Protein AF-A0AAQ3JMA5-F1 (afdb_monomer_lite)

Foldseek 3Di:
DDDDPVNVVVVVVVVVVVVVVVVVVVVVVPDDDPPPDDDDDDDDDDDDDPDDPDQAAWEWEWADPDLFKIKTFTHHDPPIDDPDQVVVLVVLCVLCVVPADWDWDQDPPRTIMTMDTLVCQVVSVVSQVVPPRYDYDDDPPVRSVVSVLCSCQPPPAGDQSDPLFDHPVVLVVLLVLFDPVLNVPDDPVLSVVLSVCNRNNQADEDQAAPPNCPLSSNLSNCSSCLVVAAEEEEEAPVCQVVSLVVNVVRPVVDDSQLEQEDDDPVSQQVPDPDHRRYYYYYLVVLLVNLPSLLVDQHQEYEYEQCVVLDDDPDPDDDSSNVSVVSNVVRYRHYYYYHNDDDDDD

InterPro domains:
  IPR000330 SNF2, N-terminal domain [PF00176] (189-341)
  IPR014001 Helicase superfamily 1/2, ATP-binding domain [PS51192] (195-345)
  IPR014001 Helicase superfamily 1/2, ATP-binding domain [SM00487] (182-345)
  IPR027417 P-loop containing nucleoside triphosphate hydrolase [SSF52540] (169-342)
  IPR038718 SNF2-like, N-terminal domain superfamily [G3DSA:3.40.50.10810] (161-345)

Sequence (345 aa):
MEITEEQRRRAEANRLAALEKRKRVADLSNADSWKLSKCPRLRGPATVEPGVPQLSPFRAVLEVCSPDEFSVTPEPLEGCCFPGEAECLRIIENSVLSVVPFQPMLSQGGRMTSVFKLSEYDVVLRCIKKLAVVQLQEIPYTTRLVAEKFSQSVGIRWVPCMEGHYSEEQVDELLQKLPKSLRDALLPFQIEGVRFALRRGGRCLIADEMGLGKTIQAISVACCFSDEGPILIVCPAVLRHSWAEELEHWLPTLVPKDIHLVFGHQDSLDYLERHPKVVVISYKMLSRLRKTMSERNWSLMIVDESHNVRCTKKHIESEETKSILELATKVKHIILLSGTPSLSR

pLDDT: mean 82.52, std 15.69, range [35.78, 98.06]

Radius of gyration: 28.18 Å; chains: 1; bounding box: 71×45×90 Å

Organism: NCBI:txid4628

Structure (mmCIF, N/CA/C/O backbone):
data_AF-A0AAQ3JMA5-F1
#
_entry.id   AF-A0AAQ3JMA5-F1
#
loop_
_atom_site.group_PDB
_atom_site.id
_atom_site.type_symbol
_atom_site.label_atom_id
_atom_site.label_alt_id
_atom_site.label_comp_id
_atom_site.label_asym_id
_atom_site.label_entity_id
_atom_site.label_seq_id
_atom_site.pdbx_PDB_ins_code
_atom_site.Cartn_x
_atom_site.Cartn_y
_atom_site.Cartn_z
_atom_site.occupancy
_atom_site.B_iso_or_equiv
_atom_site.auth_seq_id
_atom_site.auth_comp_id
_atom_site.auth_asym_id
_atom_site.auth_atom_id
_atom_site.pdbx_PDB_model_num
ATOM 1 N N . MET A 1 1 ? 36.255 -12.247 4.453 1.00 49.19 1 MET A N 1
ATOM 2 C CA . MET A 1 1 ? 36.980 -11.289 5.312 1.00 49.19 1 MET A CA 1
ATOM 3 C C . MET A 1 1 ? 36.981 -11.851 6.715 1.00 49.19 1 MET A C 1
ATOM 5 O O . MET A 1 1 ? 35.909 -12.019 7.284 1.00 49.19 1 MET A O 1
ATOM 9 N N . GLU A 1 2 ? 38.150 -12.233 7.216 1.00 53.84 2 GLU A N 1
ATOM 10 C CA . GLU A 1 2 ? 38.301 -12.732 8.582 1.00 53.84 2 GLU A CA 1
ATOM 11 C C . GLU A 1 2 ? 38.087 -11.580 9.571 1.00 53.84 2 GLU A C 1
ATOM 13 O O . GLU A 1 2 ? 38.600 -10.478 9.379 1.00 53.84 2 GLU A O 1
ATOM 18 N N . ILE A 1 3 ? 37.263 -11.819 10.592 1.00 68.38 3 ILE A N 1
ATOM 19 C CA . ILE A 1 3 ? 36.968 -10.850 11.652 1.00 68.38 3 ILE A CA 1
ATOM 20 C C . ILE A 1 3 ? 38.278 -10.551 12.382 1.00 68.38 3 ILE A C 1
ATOM 22 O O . ILE A 1 3 ? 38.929 -11.471 12.881 1.00 68.38 3 ILE A O 1
ATOM 26 N N . THR A 1 4 ? 38.659 -9.276 12.445 1.00 81.25 4 THR A N 1
ATOM 27 C CA . THR A 1 4 ? 39.902 -8.859 13.097 1.00 81.25 4 THR A CA 1
ATOM 28 C C . THR A 1 4 ? 39.870 -9.198 14.588 1.00 81.25 4 THR A C 1
ATOM 30 O O . THR A 1 4 ? 38.823 -9.170 15.241 1.00 81.25 4 THR A O 1
ATOM 33 N N . GLU A 1 5 ? 41.028 -9.529 15.154 1.00 78.62 5 GLU A N 1
ATOM 34 C CA . GLU A 1 5 ? 41.164 -9.980 16.548 1.00 78.62 5 GLU A CA 1
ATOM 35 C C . GLU A 1 5 ? 40.598 -8.963 17.561 1.00 78.62 5 GLU A C 1
ATOM 37 O O . GLU A 1 5 ? 40.012 -9.322 18.585 1.00 78.62 5 GLU A O 1
ATOM 42 N N . GLU A 1 6 ? 40.653 -7.679 17.206 1.00 76.56 6 GLU A N 1
ATOM 43 C CA . GLU A 1 6 ? 40.060 -6.576 17.958 1.00 76.56 6 GLU A CA 1
ATOM 44 C C . GLU A 1 6 ? 38.521 -6.609 17.971 1.00 76.56 6 GLU A C 1
ATOM 46 O O . GLU A 1 6 ? 37.898 -6.404 19.017 1.00 76.56 6 GLU A O 1
ATOM 51 N N . GLN A 1 7 ? 37.883 -6.945 16.845 1.00 69.75 7 GLN A N 1
ATOM 52 C CA . GLN A 1 7 ? 36.429 -7.116 16.770 1.00 69.75 7 GLN A CA 1
ATOM 53 C C . GLN A 1 7 ? 35.966 -8.326 17.592 1.00 69.75 7 GLN A C 1
ATOM 55 O O . GLN A 1 7 ? 34.915 -8.268 18.236 1.00 69.75 7 GLN A O 1
ATOM 60 N N . ARG A 1 8 ? 36.779 -9.390 17.644 1.00 75.12 8 ARG A N 1
ATOM 61 C CA . ARG A 1 8 ? 36.522 -10.577 18.473 1.00 75.12 8 ARG A CA 1
ATOM 62 C C . ARG A 1 8 ? 36.557 -10.244 19.965 1.00 75.12 8 ARG A C 1
ATOM 64 O O . ARG A 1 8 ? 35.604 -10.560 20.675 1.00 75.12 8 ARG A O 1
ATOM 71 N N . ARG A 1 9 ? 37.587 -9.517 20.418 1.00 82.25 9 ARG A N 1
ATOM 72 C CA . ARG A 1 9 ? 37.691 -9.030 21.807 1.00 82.25 9 ARG A CA 1
ATOM 73 C C . ARG A 1 9 ? 36.522 -8.134 22.202 1.00 82.25 9 ARG A C 1
ATOM 75 O O . ARG A 1 9 ? 35.997 -8.253 23.306 1.00 82.25 9 ARG A O 1
ATOM 82 N N . ARG A 1 10 ? 36.076 -7.256 21.299 1.00 75.56 10 ARG A N 1
ATOM 83 C CA . ARG A 1 10 ? 34.953 -6.343 21.561 1.00 75.56 10 ARG A CA 1
ATOM 84 C C . ARG A 1 10 ? 33.618 -7.087 21.673 1.00 75.56 10 ARG A C 1
ATOM 86 O O . ARG A 1 10 ? 32.805 -6.761 22.535 1.00 75.56 10 ARG A O 1
ATOM 93 N N . ALA A 1 11 ? 33.411 -8.115 20.849 1.00 72.56 11 ALA A N 1
ATOM 94 C CA . ALA A 1 11 ? 32.241 -8.987 20.937 1.00 72.56 11 ALA A CA 1
ATOM 95 C C . ALA A 1 11 ? 32.235 -9.817 22.233 1.00 72.56 11 ALA A C 1
ATOM 97 O O . ALA A 1 11 ? 31.196 -9.946 22.881 1.00 72.56 11 ALA A O 1
ATOM 98 N N . GLU A 1 12 ? 33.395 -10.327 22.647 1.00 84.06 12 GLU A N 1
ATOM 99 C CA . GLU A 1 12 ? 33.542 -11.097 23.884 1.00 84.06 12 GLU A CA 1
ATOM 100 C C . GLU A 1 12 ? 33.325 -10.232 25.137 1.00 84.06 12 GLU A C 1
ATOM 102 O O . GLU A 1 12 ? 32.576 -10.626 26.035 1.00 84.06 12 GLU A O 1
ATOM 107 N N . ALA A 1 13 ? 33.863 -9.008 25.154 1.00 86.00 13 ALA A N 1
ATOM 108 C CA . ALA A 1 13 ? 33.629 -8.035 26.222 1.00 86.00 13 ALA A CA 1
ATOM 109 C C . ALA A 1 13 ? 32.139 -7.663 26.352 1.00 86.00 13 ALA A C 1
ATOM 111 O O . ALA A 1 13 ? 31.593 -7.649 27.457 1.00 86.00 13 ALA A O 1
ATOM 112 N N . ASN A 1 14 ? 31.446 -7.442 25.229 1.00 73.38 14 ASN A N 1
ATOM 113 C CA . ASN A 1 14 ? 30.005 -7.172 25.227 1.00 73.38 14 ASN A CA 1
ATOM 114 C C . ASN A 1 14 ? 29.188 -8.376 25.723 1.00 73.38 14 ASN A C 1
ATOM 116 O O . ASN A 1 14 ? 28.197 -8.201 26.437 1.00 73.38 14 ASN A O 1
ATOM 120 N N . ARG A 1 15 ? 29.611 -9.604 25.392 1.00 80.94 15 ARG A N 1
ATOM 121 C CA . ARG A 1 15 ? 28.968 -10.834 25.877 1.00 80.94 15 ARG A CA 1
ATOM 122 C C . ARG A 1 15 ? 29.115 -10.984 27.392 1.00 80.94 15 ARG A C 1
ATOM 124 O O . ARG A 1 15 ? 28.137 -11.314 28.061 1.00 80.94 15 ARG A O 1
ATOM 131 N N . LEU A 1 16 ? 30.304 -10.715 27.932 1.00 83.44 16 LEU A N 1
ATOM 132 C CA . LEU A 1 16 ? 30.575 -10.762 29.373 1.00 83.44 16 LEU A CA 1
ATOM 133 C C . LEU A 1 16 ? 29.785 -9.693 30.140 1.00 83.44 16 LEU A C 1
ATOM 135 O O . LEU A 1 16 ? 29.145 -10.019 31.138 1.00 83.44 16 LEU A O 1
ATOM 139 N N . ALA A 1 17 ? 29.719 -8.460 29.628 1.00 79.50 17 ALA A N 1
ATOM 140 C CA . ALA A 1 17 ? 28.919 -7.391 30.230 1.00 79.50 17 ALA A CA 1
ATOM 141 C C . ALA A 1 17 ? 27.410 -7.719 30.244 1.00 79.50 17 ALA A C 1
ATOM 143 O O . ALA A 1 17 ? 26.708 -7.438 31.219 1.00 79.50 17 ALA A O 1
ATOM 144 N N . ALA A 1 18 ? 26.897 -8.362 29.188 1.00 69.00 18 ALA A N 1
ATOM 145 C CA . ALA A 1 18 ? 25.507 -8.818 29.133 1.00 69.00 18 ALA A CA 1
ATOM 146 C C . ALA A 1 18 ? 25.219 -9.950 30.139 1.00 69.00 18 ALA A C 1
ATOM 148 O O . ALA A 1 18 ? 24.143 -9.980 30.743 1.00 69.00 18 ALA A O 1
ATOM 149 N N . LEU A 1 19 ? 26.180 -10.857 30.347 1.00 76.62 19 LEU A N 1
ATOM 150 C CA . LEU A 1 19 ? 26.083 -11.930 31.339 1.00 76.62 19 LEU A CA 1
ATOM 151 C C . LEU A 1 19 ? 26.139 -11.391 32.774 1.00 76.62 19 LEU A C 1
ATOM 153 O O . LEU A 1 19 ? 25.315 -11.796 33.589 1.00 76.62 19 LEU A O 1
ATOM 157 N N . GLU A 1 20 ? 27.017 -10.430 33.076 1.00 76.62 20 GLU A N 1
ATOM 158 C CA . GLU A 1 20 ? 27.036 -9.751 34.381 1.00 76.62 20 GLU A CA 1
ATOM 159 C C . GLU A 1 20 ? 25.728 -9.010 34.665 1.00 76.62 20 GLU A C 1
ATOM 161 O O . GLU A 1 20 ? 25.199 -9.089 35.774 1.00 76.62 20 GLU A O 1
ATOM 166 N N . LYS A 1 21 ? 25.161 -8.328 33.662 1.00 74.19 21 LYS A N 1
ATOM 167 C CA . LYS A 1 21 ? 23.880 -7.626 33.811 1.00 74.19 21 LYS A CA 1
ATOM 168 C C . LYS A 1 21 ? 22.735 -8.600 34.100 1.00 74.19 21 LYS A C 1
ATOM 170 O O . LYS A 1 21 ? 21.907 -8.316 34.960 1.00 74.19 21 LYS A O 1
ATOM 175 N N . ARG A 1 22 ? 22.709 -9.763 33.437 1.00 66.75 22 ARG A N 1
ATOM 176 C CA . ARG A 1 22 ? 21.738 -10.836 33.721 1.00 66.75 22 ARG A CA 1
ATOM 177 C C . ARG A 1 22 ? 21.942 -11.451 35.103 1.00 66.75 22 ARG A C 1
ATOM 179 O O . ARG A 1 22 ? 20.956 -11.699 35.786 1.00 66.75 22 ARG A O 1
ATOM 186 N N . LYS A 1 23 ? 23.193 -11.633 35.535 1.00 72.81 23 LYS A N 1
ATOM 187 C CA . LYS A 1 23 ? 23.518 -12.154 36.868 1.00 72.81 23 LYS A CA 1
ATOM 188 C C . LYS A 1 23 ? 23.072 -11.190 37.971 1.00 72.81 23 LYS A C 1
ATOM 190 O O . LYS A 1 23 ? 22.389 -11.618 38.886 1.00 72.81 23 LYS A O 1
ATOM 195 N N . ARG A 1 24 ? 23.299 -9.879 37.806 1.00 65.50 24 ARG A N 1
ATOM 196 C CA . ARG A 1 24 ? 22.779 -8.849 38.729 1.00 65.50 24 ARG A CA 1
ATOM 197 C C . ARG A 1 24 ? 21.251 -8.833 38.809 1.00 65.50 24 ARG A C 1
ATOM 199 O O . ARG A 1 24 ? 20.713 -8.631 39.887 1.00 65.50 24 ARG A O 1
ATOM 206 N N . VAL A 1 25 ? 20.553 -9.039 37.691 1.00 63.03 25 VAL A N 1
ATOM 207 C CA . VAL A 1 25 ? 19.079 -9.118 37.678 1.00 63.03 25 VAL A CA 1
ATOM 208 C C . VAL A 1 25 ? 18.580 -10.395 38.365 1.00 63.03 25 VAL A C 1
ATOM 210 O O . VAL A 1 25 ? 17.595 -10.334 39.092 1.00 63.03 25 VAL A O 1
ATOM 213 N N . ALA A 1 26 ? 19.282 -11.520 38.20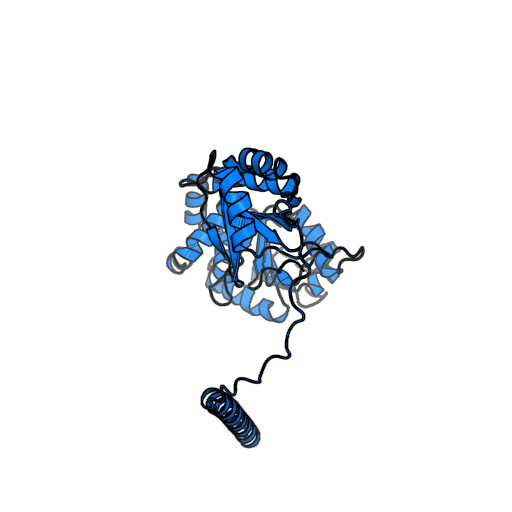3 1.00 61.06 26 ALA A N 1
ATOM 214 C CA . ALA A 1 26 ? 18.962 -12.771 38.894 1.00 61.06 26 ALA A CA 1
ATOM 215 C C . ALA A 1 26 ? 19.263 -12.707 40.407 1.00 61.06 26 ALA A C 1
ATOM 217 O O . ALA A 1 26 ? 18.478 -13.202 41.216 1.00 61.06 26 ALA A O 1
ATOM 218 N N . ASP A 1 27 ? 20.345 -12.031 40.802 1.00 55.06 27 ASP A N 1
ATOM 219 C CA . ASP A 1 27 ? 20.695 -11.808 42.210 1.00 55.06 27 ASP A CA 1
ATOM 220 C C . ASP A 1 27 ? 19.699 -10.848 42.896 1.00 55.06 27 ASP A C 1
ATOM 222 O O . ASP A 1 27 ? 19.399 -11.008 44.078 1.00 55.06 27 ASP A O 1
ATOM 226 N N . LEU A 1 28 ? 19.106 -9.904 42.149 1.00 55.06 28 LEU A N 1
ATOM 227 C CA . LEU A 1 28 ? 18.021 -9.033 42.627 1.00 55.06 28 LEU A CA 1
ATOM 228 C C . LEU A 1 28 ? 16.678 -9.767 42.788 1.00 55.06 28 LEU A C 1
ATOM 230 O O . LEU A 1 28 ? 15.859 -9.334 43.594 1.00 55.06 28 LEU A O 1
ATOM 234 N N . SER A 1 29 ? 16.448 -10.872 42.068 1.00 50.50 29 SER A N 1
ATOM 235 C CA . SER A 1 29 ? 15.226 -11.682 42.209 1.00 50.50 29 SER A CA 1
ATOM 236 C C . SER A 1 29 ? 15.254 -12.685 43.369 1.00 50.50 29 SER A C 1
ATOM 238 O O . SER A 1 29 ? 14.204 -13.210 43.720 1.00 50.50 29 SER A O 1
ATOM 240 N N . ASN A 1 30 ? 16.419 -12.926 43.985 1.00 48.94 30 ASN A N 1
ATOM 241 C CA . ASN A 1 30 ? 16.589 -13.879 45.094 1.00 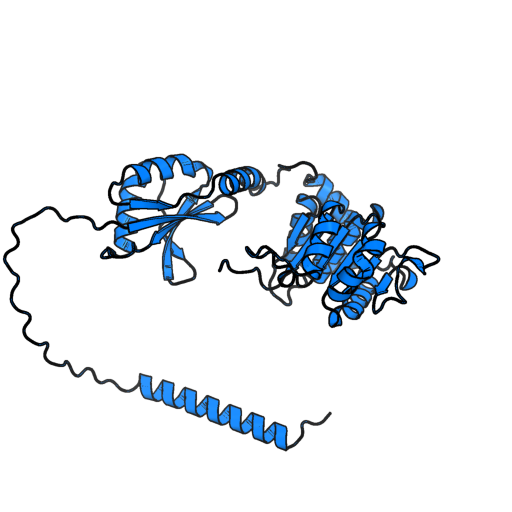48.94 30 ASN A CA 1
ATOM 242 C C . ASN A 1 30 ? 16.797 -13.217 46.471 1.00 48.94 30 ASN A C 1
ATOM 244 O O . ASN A 1 30 ? 17.047 -13.910 47.457 1.00 48.94 30 ASN A O 1
ATOM 248 N N . ALA A 1 31 ? 16.685 -11.891 46.567 1.00 41.88 31 ALA A N 1
ATOM 249 C CA . ALA A 1 31 ? 16.719 -11.180 47.841 1.00 41.88 31 ALA A CA 1
ATOM 250 C C . ALA A 1 31 ? 15.293 -10.964 48.374 1.00 41.88 31 ALA A C 1
ATOM 252 O O . ALA A 1 31 ? 14.706 -9.892 48.221 1.00 41.88 31 ALA A O 1
ATOM 253 N N . ASP A 1 32 ? 14.750 -11.984 49.037 1.00 51.31 32 ASP A N 1
ATOM 254 C CA . ASP A 1 32 ? 13.602 -11.823 49.926 1.00 51.31 32 ASP A CA 1
ATOM 255 C C . ASP A 1 32 ? 13.977 -10.880 51.081 1.00 51.31 32 ASP A C 1
ATOM 257 O O . ASP A 1 32 ? 14.798 -11.189 51.946 1.00 51.31 32 ASP A O 1
ATOM 261 N N . SER A 1 33 ? 13.351 -9.706 51.107 1.00 41.78 33 SER A N 1
ATOM 262 C CA . SER A 1 33 ? 13.362 -8.798 52.254 1.00 41.78 33 SER A CA 1
ATOM 263 C C . SER A 1 33 ? 11.980 -8.170 52.408 1.00 41.78 33 SER A C 1
ATOM 265 O O . SER A 1 33 ? 11.795 -6.957 52.279 1.00 41.78 33 SER A O 1
ATOM 267 N N . TRP A 1 34 ? 10.994 -8.992 52.759 1.00 41.75 34 TRP A N 1
ATOM 268 C CA . TRP A 1 34 ? 9.771 -8.511 53.398 1.00 41.75 34 TRP A CA 1
ATOM 269 C C . TRP A 1 34 ? 10.084 -8.074 54.836 1.00 41.75 34 TRP A C 1
ATOM 271 O O . TRP A 1 34 ? 9.760 -8.750 55.809 1.00 41.75 34 TRP A O 1
ATOM 281 N N . LYS A 1 35 ? 10.732 -6.915 54.991 1.00 39.94 35 LYS A N 1
ATOM 282 C CA . LYS A 1 35 ? 10.692 -6.158 56.246 1.00 39.94 35 LYS A CA 1
ATOM 283 C C . LYS A 1 35 ? 9.517 -5.197 56.161 1.00 39.94 35 LYS A C 1
ATOM 285 O O . LYS A 1 35 ? 9.629 -4.116 55.592 1.00 39.94 35 LYS A O 1
ATOM 290 N N . LEU A 1 36 ? 8.394 -5.614 56.740 1.00 42.22 36 LEU A N 1
ATOM 291 C CA . LEU A 1 36 ? 7.262 -4.745 57.052 1.00 42.22 36 LEU A CA 1
ATOM 292 C C . LEU A 1 36 ? 7.757 -3.576 57.915 1.00 42.22 36 LEU A C 1
ATOM 294 O O . LEU A 1 36 ? 7.987 -3.715 59.119 1.00 42.22 3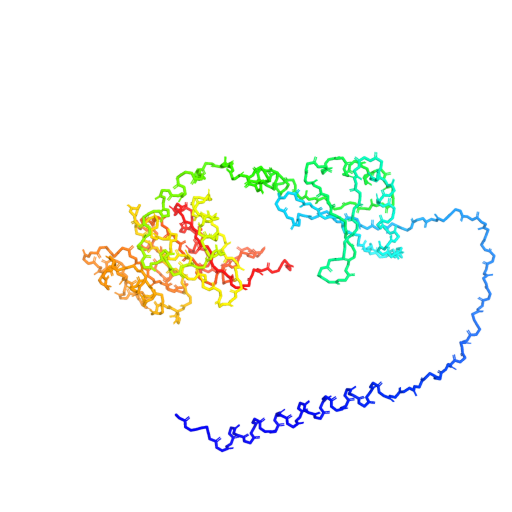6 LEU A O 1
ATOM 298 N N . SER A 1 37 ? 7.942 -2.414 57.296 1.00 37.31 37 SER A N 1
ATOM 299 C CA . SER A 1 37 ? 8.069 -1.154 58.012 1.00 37.31 37 SER A CA 1
ATOM 300 C C . SER A 1 37 ? 6.718 -0.836 58.654 1.00 37.31 37 SER A C 1
ATOM 302 O O . SER A 1 37 ? 5.669 -0.883 58.015 1.00 37.31 37 SER A O 1
ATOM 304 N N . LYS A 1 38 ? 6.731 -0.551 59.960 1.00 41.84 38 LYS A N 1
ATOM 305 C CA . LYS A 1 38 ? 5.545 -0.102 60.695 1.00 41.84 38 LYS A CA 1
ATOM 306 C C . LYS A 1 38 ? 4.998 1.158 60.017 1.00 41.84 38 LYS A C 1
ATOM 308 O O . LYS A 1 38 ? 5.667 2.189 60.019 1.00 41.84 38 LYS A O 1
ATOM 313 N N . CYS A 1 39 ? 3.791 1.068 59.459 1.00 37.16 39 CYS A N 1
ATOM 314 C CA . CYS A 1 39 ? 3.051 2.222 58.962 1.00 37.16 39 CYS A CA 1
ATOM 315 C C . CYS A 1 39 ? 2.939 3.291 60.068 1.00 37.16 39 CYS A C 1
ATOM 317 O O . CYS A 1 39 ? 2.606 2.947 61.210 1.00 37.16 39 CYS A O 1
ATOM 319 N N . PRO A 1 40 ? 3.164 4.582 59.769 1.00 38.97 40 PRO A N 1
ATOM 320 C CA . PRO A 1 40 ? 2.769 5.655 60.671 1.00 38.97 40 PRO A CA 1
ATOM 321 C C . PRO A 1 40 ? 1.260 5.561 60.911 1.00 38.97 40 PRO A C 1
ATOM 323 O O . PRO A 1 40 ? 0.502 5.306 59.975 1.00 38.97 40 PRO A O 1
ATOM 326 N N . ARG A 1 41 ? 0.813 5.760 62.158 1.00 36.28 41 ARG A N 1
ATOM 327 C CA . ARG A 1 41 ? -0.618 5.830 62.485 1.00 36.28 41 ARG A CA 1
ATOM 328 C C . ARG A 1 41 ? -1.279 6.894 61.606 1.00 36.28 41 ARG A C 1
ATOM 330 O O . ARG A 1 41 ? -1.051 8.086 61.807 1.00 36.28 41 ARG A O 1
ATOM 337 N N . LEU A 1 42 ? -2.103 6.458 60.656 1.00 44.31 42 LEU A N 1
ATOM 338 C CA . LEU A 1 42 ? -3.055 7.326 59.975 1.00 44.31 42 LEU A CA 1
ATOM 339 C C . LEU A 1 42 ? -3.993 7.907 61.041 1.00 44.31 42 LEU A C 1
ATOM 341 O O . LEU A 1 42 ? -4.490 7.177 61.902 1.00 44.31 42 LEU A O 1
ATOM 345 N N . ARG A 1 43 ? -4.191 9.231 61.017 1.00 37.53 43 ARG A N 1
ATOM 346 C CA . ARG A 1 43 ? -5.249 9.875 61.806 1.00 37.53 43 ARG A CA 1
ATOM 347 C C . ARG A 1 43 ? -6.572 9.219 61.415 1.00 37.53 43 ARG A C 1
ATOM 349 O O . ARG A 1 43 ? -6.798 8.975 60.232 1.00 37.53 43 ARG A O 1
ATOM 356 N N . GLY A 1 44 ? -7.385 8.894 62.420 1.00 39.09 44 GLY A N 1
ATOM 357 C CA . GLY A 1 44 ? -8.672 8.229 62.232 1.00 39.09 44 GLY A CA 1
ATOM 358 C C . GLY A 1 44 ? -9.558 8.969 61.226 1.00 39.09 44 GLY A C 1
ATOM 359 O O . GLY A 1 44 ? -9.362 10.170 61.011 1.00 39.09 44 GLY A O 1
ATOM 360 N N . PRO A 1 45 ? -10.515 8.268 60.598 1.00 38.47 45 PRO A N 1
ATOM 361 C CA . PRO A 1 45 ? -11.413 8.900 59.652 1.00 38.47 45 PRO A CA 1
ATOM 362 C C . PRO A 1 45 ? -12.153 10.028 60.371 1.00 38.47 45 PRO A C 1
ATOM 364 O O . PRO A 1 45 ? -12.745 9.820 61.432 1.00 38.47 45 PRO A O 1
ATOM 367 N N . ALA A 1 46 ? -12.107 11.229 59.793 1.00 37.22 46 ALA A N 1
ATOM 368 C CA . ALA A 1 46 ? -13.141 12.207 60.067 1.00 37.22 46 ALA A CA 1
ATOM 369 C C . ALA A 1 46 ? -14.468 11.528 59.719 1.00 37.22 46 ALA A C 1
ATOM 371 O O . ALA A 1 46 ? -14.599 10.931 58.650 1.00 37.22 46 ALA A O 1
ATOM 372 N N . THR A 1 47 ? -15.408 11.551 60.654 1.00 36.94 47 THR A N 1
ATOM 373 C CA . THR A 1 47 ? -16.786 11.118 60.449 1.00 36.94 47 THR A CA 1
ATOM 374 C C . THR A 1 47 ? -17.364 11.898 59.274 1.00 36.94 47 THR A C 1
ATOM 376 O O . THR A 1 47 ? -17.759 13.052 59.425 1.00 36.94 47 THR A O 1
ATOM 379 N N . VAL A 1 48 ? -17.355 11.282 58.096 1.00 38.44 48 VAL A N 1
ATOM 380 C CA . VAL A 1 48 ? -18.138 11.727 56.950 1.00 38.44 48 VAL A CA 1
ATOM 381 C C . VAL A 1 48 ? -19.460 10.985 57.063 1.00 38.44 48 VAL A C 1
ATOM 383 O O . VAL A 1 48 ? -19.489 9.755 57.119 1.00 38.44 48 VAL A O 1
ATOM 386 N N . GLU A 1 49 ? -20.537 11.751 57.195 1.00 37.00 49 GLU A N 1
ATOM 387 C CA . GLU A 1 49 ? -21.913 11.266 57.123 1.00 37.00 49 GLU A CA 1
ATOM 388 C C . GLU A 1 49 ? -22.122 10.381 55.878 1.00 37.00 49 GLU A C 1
ATOM 390 O O . GLU A 1 49 ? -21.388 10.537 54.899 1.00 37.00 49 GLU A O 1
ATOM 395 N N . PRO A 1 50 ? -23.094 9.449 55.869 1.00 39.06 50 PRO A N 1
ATOM 396 C CA . PRO A 1 50 ? -23.310 8.553 54.738 1.00 39.06 50 PRO A CA 1
ATOM 397 C C . PRO A 1 50 ? -23.876 9.333 53.541 1.00 39.06 50 PRO A C 1
ATOM 399 O O . PRO A 1 50 ? -25.080 9.391 53.310 1.00 39.06 50 PRO A O 1
ATOM 402 N N . GLY A 1 51 ? -22.978 9.959 52.785 1.00 35.78 51 GLY A N 1
ATOM 403 C CA . GLY A 1 51 ? -23.236 10.569 51.494 1.00 35.78 51 GLY A CA 1
ATOM 404 C C . GLY A 1 51 ? -23.044 9.536 50.390 1.00 35.78 51 GLY A C 1
ATOM 405 O O . GLY A 1 51 ? -22.045 8.822 50.360 1.00 35.78 51 GLY A O 1
ATOM 406 N N . VAL A 1 52 ? -24.030 9.457 49.501 1.00 40.84 52 VAL A N 1
ATOM 407 C CA . VAL A 1 52 ? -24.056 8.680 48.252 1.00 40.84 52 VAL A CA 1
ATOM 408 C C . VAL A 1 52 ? -22.663 8.619 47.597 1.00 40.84 52 VAL A C 1
ATOM 410 O O . VAL A 1 52 ? -22.040 9.675 47.467 1.00 40.84 52 VAL A O 1
ATOM 413 N N . PRO A 1 53 ? -22.156 7.444 47.159 1.00 45.00 53 PRO A N 1
ATOM 414 C CA . PRO A 1 53 ? -20.864 7.368 46.483 1.00 45.00 53 PRO A CA 1
ATOM 415 C C . PRO A 1 53 ? -20.901 8.255 45.234 1.00 45.00 53 PRO A C 1
ATOM 417 O O . PRO A 1 53 ? -21.580 7.947 44.254 1.00 45.00 53 PRO A O 1
ATOM 420 N N . GLN A 1 54 ? -20.207 9.393 45.283 1.00 54.28 54 GLN A N 1
ATOM 421 C CA . GLN A 1 54 ? -20.025 10.248 44.118 1.00 54.28 54 GLN A CA 1
ATOM 422 C C . GLN A 1 54 ? -19.103 9.511 43.151 1.00 54.28 54 GLN A C 1
ATOM 424 O O . GLN A 1 54 ? -17.890 9.456 43.344 1.00 54.28 54 GLN A O 1
ATOM 429 N N . LEU A 1 55 ? -19.703 8.905 42.130 1.00 65.62 55 LEU A N 1
ATOM 430 C CA . LEU A 1 55 ? -18.999 8.356 40.979 1.00 65.62 55 LEU A CA 1
ATOM 431 C C . LEU A 1 55 ? -18.094 9.442 40.389 1.00 65.62 55 LEU A C 1
ATOM 433 O O . LEU A 1 55 ? -18.583 10.478 39.930 1.00 65.62 55 LEU A O 1
ATOM 437 N N . SER A 1 56 ? -16.779 9.226 40.434 1.00 78.19 56 SER A N 1
ATOM 438 C CA . SER A 1 56 ? -15.835 10.172 39.856 1.00 78.19 56 SER A CA 1
ATOM 439 C C . SER A 1 56 ? -15.894 10.112 38.328 1.00 78.19 56 SER A C 1
ATOM 441 O O . SER A 1 56 ? -16.035 9.028 37.750 1.00 78.19 56 SER A O 1
ATOM 443 N N . PRO A 1 57 ? -15.827 11.272 37.656 1.00 86.38 57 PRO A N 1
ATOM 444 C CA . PRO A 1 57 ? -15.992 11.313 36.220 1.00 86.38 57 PRO A CA 1
ATOM 445 C C . PRO A 1 57 ? -14.766 10.738 35.505 1.00 86.38 57 PRO A C 1
ATOM 447 O O . PRO A 1 57 ? -13.628 10.895 35.957 1.00 86.38 57 PRO A O 1
ATOM 450 N N . PHE A 1 58 ? -14.995 10.099 34.362 1.00 89.81 58 PHE A N 1
ATOM 451 C CA . PHE A 1 58 ? -13.947 9.533 33.511 1.00 89.81 58 PHE A CA 1
ATOM 452 C C . PHE A 1 58 ? -14.253 9.768 32.029 1.00 89.81 58 PHE A C 1
ATOM 454 O O . PHE A 1 58 ? -15.376 10.117 31.659 1.00 89.81 58 PHE A O 1
ATOM 461 N N . ARG A 1 59 ? -13.250 9.601 31.164 1.00 91.19 59 ARG A N 1
ATOM 462 C CA . ARG A 1 59 ? -13.420 9.704 29.713 1.00 91.19 59 ARG A CA 1
ATOM 463 C C . ARG A 1 59 ? -13.689 8.329 29.117 1.00 91.19 59 ARG A C 1
ATOM 465 O O . ARG A 1 59 ? -12.981 7.389 29.444 1.00 91.19 59 ARG A O 1
ATOM 472 N N . ALA A 1 60 ? -14.656 8.211 28.216 1.00 90.75 60 ALA A N 1
ATOM 473 C CA . ALA A 1 60 ? -14.808 7.039 27.358 1.00 90.75 60 ALA A CA 1
ATOM 474 C C . ALA A 1 60 ? -14.373 7.405 25.936 1.00 90.75 60 ALA A C 1
ATOM 476 O O . ALA A 1 60 ? -14.973 8.283 25.311 1.00 90.75 60 ALA A O 1
ATOM 477 N N . VAL A 1 61 ? -13.322 6.755 25.443 1.00 91.06 61 VAL A N 1
ATOM 478 C CA . VAL A 1 61 ? -12.778 6.960 24.097 1.00 91.06 61 VAL A CA 1
ATOM 479 C C . VAL A 1 61 ? -13.260 5.839 23.189 1.00 91.06 61 VAL A C 1
ATOM 481 O O . VAL A 1 61 ? -13.036 4.667 23.490 1.00 91.06 61 VAL A O 1
ATOM 484 N N . LEU A 1 62 ? -13.949 6.204 22.107 1.00 91.44 62 LEU A N 1
ATOM 485 C CA . LEU A 1 62 ? -14.411 5.268 21.086 1.00 91.44 62 LEU A CA 1
ATOM 486 C C . LEU A 1 62 ? -13.441 5.293 19.903 1.00 91.44 62 LEU A C 1
ATOM 488 O O . LEU A 1 62 ? -13.202 6.354 19.324 1.00 91.44 62 LEU A O 1
ATOM 492 N N . GLU A 1 63 ? -12.916 4.131 19.520 1.00 89.31 63 GLU A N 1
ATOM 493 C CA . GLU A 1 63 ? -11.940 3.998 18.431 1.00 89.31 63 GLU A CA 1
ATOM 494 C C . GLU A 1 63 ? -12.293 2.828 17.513 1.00 89.31 63 GLU A C 1
ATOM 496 O O . GLU A 1 63 ? -12.749 1.784 17.967 1.00 89.31 63 GLU A O 1
ATOM 501 N N . VAL A 1 64 ? -12.074 2.978 16.204 1.00 87.38 64 VAL A N 1
ATOM 502 C CA . VAL A 1 64 ? -12.219 1.858 15.261 1.00 87.38 64 VAL A CA 1
ATOM 503 C C . VAL A 1 64 ? -11.062 0.887 15.492 1.00 87.38 64 VAL A C 1
ATOM 505 O O . VAL A 1 64 ? -9.904 1.278 15.350 1.00 87.38 64 VAL A O 1
ATOM 508 N N . CYS A 1 65 ? -11.365 -0.365 15.836 1.00 82.00 65 CYS A N 1
ATOM 509 C CA . CYS A 1 65 ? -10.355 -1.395 16.094 1.00 82.00 65 CYS A CA 1
ATOM 510 C C . CYS A 1 65 ? -10.292 -2.452 14.984 1.00 82.00 65 CYS A C 1
ATOM 512 O O . CYS A 1 65 ? -9.235 -3.041 14.762 1.00 82.00 65 CYS A O 1
ATOM 514 N N . SER A 1 66 ? -11.388 -2.655 14.251 1.00 77.06 66 SER A N 1
ATOM 515 C CA . SER A 1 66 ? -11.449 -3.533 13.086 1.00 77.06 66 SER A CA 1
ATOM 516 C C . SER A 1 66 ? -12.406 -2.952 12.029 1.00 77.06 66 SER A C 1
ATOM 518 O O . SER A 1 66 ? -13.073 -1.947 12.282 1.00 77.06 66 SER A O 1
ATOM 520 N N . PRO A 1 67 ? -12.482 -3.530 10.818 1.00 72.50 67 PRO A N 1
ATOM 521 C CA . PRO A 1 67 ? -13.366 -3.018 9.772 1.00 72.50 67 PRO A CA 1
ATOM 522 C C . PRO A 1 67 ? -14.861 -3.054 10.110 1.00 72.50 67 PRO A C 1
ATOM 524 O O . PRO A 1 67 ? -15.626 -2.304 9.510 1.00 72.50 67 PRO A O 1
ATOM 527 N N . ASP A 1 68 ? -15.283 -3.914 11.036 1.00 80.19 68 ASP A N 1
ATOM 528 C CA . ASP A 1 68 ? -16.672 -4.059 11.472 1.00 80.19 68 ASP A CA 1
ATOM 529 C C . ASP A 1 68 ? -16.860 -3.848 12.983 1.00 80.19 68 ASP A C 1
ATOM 531 O O . ASP A 1 68 ? -17.980 -3.980 13.479 1.00 80.19 68 ASP A O 1
ATOM 535 N N . GLU A 1 69 ? -15.806 -3.465 13.712 1.00 86.81 69 GLU A N 1
ATOM 536 C CA . GLU A 1 69 ? -15.827 -3.291 15.165 1.00 86.81 69 GLU A CA 1
ATOM 537 C C . GLU A 1 69 ? -15.181 -1.980 15.628 1.00 86.81 69 GLU A C 1
ATOM 539 O O . GLU A 1 69 ? -14.250 -1.435 15.025 1.00 86.81 69 GLU A O 1
ATOM 544 N N . PHE A 1 70 ? -15.663 -1.493 16.768 1.00 89.88 70 PHE A N 1
ATOM 545 C CA . PHE A 1 70 ? -15.060 -0.390 17.501 1.00 89.88 70 PHE A CA 1
ATOM 546 C C . PHE A 1 70 ? -14.867 -0.768 18.969 1.00 89.88 70 PHE A C 1
ATOM 548 O O . PHE A 1 70 ? -15.619 -1.570 19.528 1.00 89.88 70 PHE A O 1
ATOM 555 N N . SER A 1 71 ? -13.853 -0.184 19.598 1.00 89.81 71 SER A N 1
ATOM 556 C CA . SER A 1 71 ? -13.568 -0.350 21.014 1.00 89.81 71 SER A CA 1
ATOM 557 C C . SER A 1 71 ? -14.032 0.861 21.820 1.00 89.81 71 SER A C 1
ATOM 559 O O . SER A 1 71 ? -14.067 1.990 21.331 1.00 89.81 71 SER A O 1
ATOM 561 N N . VAL A 1 72 ? -14.374 0.617 23.082 1.00 90.06 72 VAL A N 1
ATOM 562 C CA . VAL A 1 72 ? -14.594 1.628 24.116 1.00 90.06 72 VAL A CA 1
ATOM 563 C C . VAL A 1 72 ? -13.508 1.456 25.168 1.00 90.06 72 VAL A C 1
ATOM 565 O O . VAL A 1 72 ? -13.404 0.397 25.793 1.00 90.06 72 VAL A O 1
ATOM 568 N N . THR A 1 73 ? -12.714 2.504 25.371 1.00 89.50 73 THR A N 1
ATOM 569 C CA . THR A 1 73 ? -11.607 2.519 26.333 1.00 89.50 73 THR A CA 1
ATOM 570 C C . THR A 1 73 ? -11.848 3.599 27.389 1.00 89.50 73 THR A C 1
ATOM 572 O O . THR A 1 73 ? -12.006 4.768 27.026 1.00 89.50 73 THR A O 1
ATOM 575 N N . PRO A 1 74 ? -11.891 3.255 28.688 1.00 89.50 74 PRO A N 1
ATOM 576 C CA . PRO A 1 74 ? -11.953 4.249 29.748 1.00 89.50 74 PRO A CA 1
ATOM 577 C C . PRO A 1 74 ? -10.578 4.897 29.961 1.00 89.50 74 PRO A C 1
ATOM 579 O O . PRO A 1 74 ? -9.567 4.213 30.092 1.00 89.50 74 PRO A O 1
ATOM 582 N N . GLU A 1 75 ? -10.546 6.222 30.045 1.00 88.56 75 GLU A N 1
ATOM 583 C CA . GLU A 1 75 ? -9.347 7.013 30.307 1.00 88.56 75 GLU A CA 1
ATOM 584 C C . GLU A 1 75 ? -9.558 7.984 31.482 1.00 88.56 75 GLU A C 1
ATOM 586 O O . GLU A 1 75 ? -10.675 8.468 31.713 1.00 88.56 75 GLU A O 1
ATOM 591 N N . PRO A 1 76 ? -8.496 8.294 32.246 1.00 86.44 76 PRO A N 1
ATOM 592 C CA . PRO A 1 76 ? -8.568 9.268 33.326 1.00 86.44 76 PRO A CA 1
ATOM 593 C C . PRO A 1 76 ? -8.810 10.687 32.795 1.00 86.44 76 PRO A C 1
ATOM 595 O O . PRO A 1 76 ? -8.280 11.081 31.757 1.00 86.44 76 PRO A O 1
ATOM 598 N N . LEU A 1 77 ? -9.579 11.479 33.545 1.00 86.12 77 LEU A N 1
ATOM 599 C CA . LEU A 1 77 ? -9.716 12.917 33.314 1.00 86.12 77 LEU A CA 1
ATOM 600 C C . LEU A 1 77 ? -8.682 13.692 34.130 1.00 86.12 77 LEU A C 1
ATOM 602 O O . LEU A 1 77 ? -8.428 13.371 35.293 1.00 86.12 77 LEU A O 1
ATOM 606 N N . GLU A 1 78 ? -8.108 14.735 33.531 1.00 79.69 78 GLU A N 1
ATOM 607 C CA . GLU A 1 78 ? -7.170 15.617 34.224 1.00 79.69 78 GLU A CA 1
ATOM 608 C C . GLU A 1 78 ? -7.827 16.231 35.471 1.00 79.69 78 GLU A C 1
ATOM 610 O O . GLU A 1 78 ? -8.930 16.773 35.417 1.00 79.69 78 GLU A O 1
ATOM 615 N N . GLY A 1 79 ? -7.152 16.115 36.618 1.00 74.56 79 GLY A N 1
ATOM 616 C CA . GLY A 1 79 ? -7.624 16.663 37.893 1.00 74.56 79 GLY A CA 1
ATOM 617 C C . GLY A 1 79 ? -8.693 15.842 38.625 1.00 74.56 79 GLY A C 1
ATOM 618 O O . GLY A 1 79 ? -9.113 16.257 39.702 1.00 74.56 79 GLY A O 1
ATOM 619 N N . CYS A 1 80 ? -9.112 14.682 38.103 1.00 78.69 80 CYS A N 1
ATOM 620 C CA . CYS A 1 80 ? -10.092 13.801 38.750 1.00 78.69 80 CYS A CA 1
ATOM 621 C C . CYS A 1 80 ? -9.451 12.494 39.247 1.00 78.69 80 CYS A C 1
ATOM 623 O O . CYS A 1 80 ? -8.510 11.975 38.648 1.00 78.69 80 CYS A O 1
ATOM 625 N N . CYS A 1 81 ? -9.978 11.929 40.339 1.00 79.69 81 CYS A N 1
ATOM 626 C CA . CYS A 1 81 ? -9.568 10.602 40.802 1.00 79.69 81 CYS A CA 1
ATOM 627 C C . CYS A 1 81 ? -10.167 9.533 39.881 1.00 79.69 81 CYS A C 1
ATOM 629 O O . CYS A 1 81 ? -11.389 9.427 39.769 1.00 79.69 81 CYS A O 1
ATOM 631 N N . PHE A 1 82 ? -9.322 8.751 39.212 1.00 83.50 82 PHE A N 1
ATOM 632 C CA . PHE A 1 82 ? -9.781 7.722 38.285 1.00 83.50 82 PHE A CA 1
ATOM 633 C C . PHE A 1 82 ? -10.342 6.506 39.052 1.00 83.50 82 PHE A C 1
ATOM 635 O O . PHE A 1 82 ? -9.608 5.939 39.863 1.00 83.50 82 PHE A O 1
ATOM 642 N N . PRO A 1 83 ? -11.593 6.066 38.792 1.00 79.19 83 PRO A N 1
ATOM 643 C CA . PRO A 1 83 ? -12.210 4.921 39.481 1.00 79.19 83 PRO A CA 1
ATOM 644 C C . PRO A 1 83 ? -11.477 3.582 39.293 1.00 79.19 83 PRO A C 1
ATOM 646 O O . PRO A 1 83 ? -11.724 2.630 40.030 1.00 79.19 83 PRO A O 1
ATOM 649 N N . GLY A 1 84 ? -10.598 3.495 38.290 1.00 82.50 84 GLY A N 1
ATOM 650 C CA . GLY A 1 84 ? -9.992 2.252 37.823 1.00 82.50 84 GLY A CA 1
ATOM 651 C C . GLY A 1 84 ? -10.743 1.677 36.622 1.00 82.50 84 GLY A C 1
ATOM 652 O O . GLY A 1 84 ? -11.959 1.819 36.497 1.00 82.50 84 GLY A O 1
ATOM 653 N N . GLU A 1 85 ? -10.010 1.021 35.721 1.00 83.19 85 GLU A N 1
ATOM 654 C CA . GLU A 1 85 ? -10.539 0.578 34.422 1.00 83.19 85 GLU A CA 1
ATOM 655 C C . GLU A 1 85 ? -11.703 -0.409 34.570 1.00 83.19 85 GLU A C 1
ATOM 657 O O . GLU A 1 85 ? -12.728 -0.253 33.914 1.00 83.19 85 GLU A O 1
ATOM 662 N N . ALA A 1 86 ? -11.583 -1.379 35.482 1.00 82.56 86 ALA A N 1
ATOM 663 C CA . ALA A 1 86 ? -12.611 -2.393 35.704 1.00 82.56 86 ALA A CA 1
ATOM 664 C C . ALA A 1 86 ? -13.942 -1.792 36.182 1.00 82.56 86 ALA A C 1
ATOM 666 O O . ALA A 1 86 ? -15.000 -2.219 35.733 1.00 82.56 86 ALA A O 1
ATOM 667 N N . GLU A 1 87 ? -13.903 -0.793 37.067 1.00 84.25 87 GLU A N 1
ATOM 668 C CA . GLU A 1 87 ? -15.120 -0.142 37.561 1.00 84.25 87 GLU A CA 1
ATOM 669 C C . GLU A 1 87 ? -15.749 0.750 36.484 1.00 84.25 87 GLU A C 1
ATOM 671 O O . GLU A 1 87 ? -16.959 0.702 36.271 1.00 84.25 87 GLU A O 1
ATOM 676 N N . CYS A 1 88 ? -14.929 1.489 35.727 1.00 84.94 88 CYS A N 1
ATOM 677 C CA . CYS A 1 88 ? -15.399 2.275 34.583 1.00 84.94 88 CYS A CA 1
ATOM 678 C C . CYS A 1 88 ? -16.090 1.389 33.536 1.00 84.94 88 CYS A C 1
ATOM 680 O O . CYS A 1 88 ? -17.164 1.734 33.040 1.00 84.94 88 CYS A O 1
ATOM 682 N N . LEU A 1 89 ? -15.504 0.226 33.232 1.00 84.69 89 LEU A N 1
ATOM 683 C CA . LEU A 1 89 ? -16.101 -0.737 32.314 1.00 84.69 89 LEU A CA 1
ATOM 684 C C . LEU A 1 89 ? -17.396 -1.328 32.857 1.00 84.69 89 LEU A C 1
ATOM 686 O O . LEU A 1 89 ? -18.341 -1.405 32.088 1.00 84.69 89 LEU A O 1
ATOM 690 N N . ARG A 1 90 ? -17.498 -1.653 34.154 1.00 83.81 90 ARG A N 1
ATOM 691 C CA . ARG A 1 90 ? -18.770 -2.101 34.755 1.00 83.81 90 ARG A CA 1
ATOM 692 C C . ARG A 1 90 ? -19.873 -1.051 34.633 1.00 83.81 90 ARG A C 1
ATOM 694 O O . ARG A 1 90 ? -21.026 -1.393 34.389 1.00 83.81 90 ARG A O 1
ATOM 701 N N . ILE A 1 91 ? -19.542 0.232 34.800 1.00 85.00 91 ILE A N 1
ATOM 702 C CA . ILE A 1 91 ? -20.511 1.328 34.645 1.00 85.00 91 ILE A CA 1
ATOM 703 C C . ILE A 1 91 ? -21.018 1.397 33.197 1.00 85.00 91 ILE A C 1
ATOM 705 O O . ILE A 1 91 ? -22.224 1.519 32.972 1.00 85.00 91 ILE A O 1
ATOM 709 N N . ILE A 1 92 ? -20.114 1.293 32.217 1.00 85.62 92 ILE A N 1
ATOM 710 C CA . ILE A 1 92 ? -20.470 1.256 30.790 1.00 85.62 92 ILE A CA 1
ATOM 711 C C . ILE A 1 92 ? -21.284 -0.006 30.475 1.00 85.62 92 ILE A C 1
ATOM 713 O O . ILE A 1 92 ? -22.337 0.079 29.849 1.00 85.62 92 ILE A O 1
ATOM 717 N N . GLU A 1 93 ? -20.830 -1.159 30.952 1.00 84.81 93 GLU A N 1
ATOM 718 C CA . GLU A 1 93 ? -21.457 -2.467 30.791 1.00 84.81 93 GLU A CA 1
ATOM 719 C C . GLU A 1 93 ? -22.904 -2.448 31.284 1.00 84.81 93 GLU A C 1
ATOM 721 O O . GLU A 1 93 ? -23.812 -2.739 30.513 1.00 84.81 93 GLU A O 1
ATOM 726 N N . ASN A 1 94 ? -23.159 -1.985 32.509 1.00 84.81 94 ASN A N 1
ATOM 727 C CA . ASN A 1 94 ? -24.514 -1.876 33.061 1.00 84.81 94 ASN A CA 1
ATOM 728 C C . ASN A 1 94 ? -25.442 -0.979 32.224 1.00 84.81 94 ASN A C 1
ATOM 730 O O . ASN A 1 94 ? -26.656 -1.182 32.205 1.00 84.81 94 ASN A O 1
ATOM 734 N N . SER A 1 95 ? -24.887 0.012 31.523 1.00 83.69 95 SER A N 1
ATOM 735 C CA . SER A 1 95 ? -25.649 0.889 30.630 1.00 83.69 95 SER A CA 1
ATOM 736 C C . SER A 1 95 ? -25.980 0.221 29.290 1.00 83.69 95 SER A C 1
ATOM 738 O O . SER A 1 95 ? -27.050 0.452 28.722 1.00 83.69 95 SER A O 1
ATOM 740 N N . VAL A 1 96 ? -25.074 -0.616 28.779 1.00 85.06 96 VAL A N 1
ATOM 741 C CA . VAL A 1 96 ? -25.136 -1.173 27.419 1.00 85.06 96 VAL A CA 1
ATOM 742 C C . VAL A 1 96 ? -25.705 -2.598 27.381 1.00 85.06 96 VAL A C 1
ATOM 744 O O . VAL A 1 96 ? -26.391 -2.933 26.418 1.00 85.06 96 VAL A O 1
ATOM 747 N N . LEU A 1 97 ? -25.526 -3.399 28.439 1.00 80.00 97 LEU A N 1
ATOM 748 C CA . LEU A 1 97 ? -25.954 -4.807 28.560 1.00 80.00 97 LEU A CA 1
ATOM 749 C C . LEU A 1 97 ? -27.428 -5.042 28.230 1.00 80.00 97 LEU A C 1
ATOM 751 O O . LEU A 1 97 ? -27.799 -6.102 27.736 1.00 80.00 97 LEU A O 1
ATOM 755 N N . SER A 1 98 ? -28.279 -4.057 28.522 1.00 71.69 98 SER A N 1
ATOM 756 C CA . SER A 1 98 ? -29.714 -4.138 28.232 1.00 71.69 98 SER A CA 1
ATOM 757 C C . SER A 1 98 ? -30.036 -4.133 26.734 1.00 71.69 98 SER A C 1
ATOM 759 O O . SER A 1 98 ? -31.167 -4.437 26.359 1.00 71.69 98 SER A O 1
ATOM 761 N N . VAL A 1 99 ? -29.066 -3.781 25.884 1.00 76.69 99 VAL A N 1
ATOM 762 C CA . VAL A 1 99 ? -29.271 -3.578 24.448 1.00 76.69 99 VAL A CA 1
ATOM 763 C C . VAL A 1 99 ? -28.280 -4.354 23.586 1.00 76.69 99 VAL A C 1
ATOM 765 O O . VAL A 1 99 ? -28.659 -4.813 22.512 1.00 76.69 99 VAL A O 1
ATOM 768 N N . VAL A 1 100 ? -27.033 -4.508 24.032 1.00 78.56 100 VAL A N 1
ATOM 769 C CA . VAL A 1 100 ? -25.966 -5.151 23.257 1.00 78.56 100 VAL A CA 1
ATOM 770 C C . VAL A 1 100 ? -25.152 -6.080 24.164 1.00 78.56 100 VAL A C 1
ATOM 772 O O . VAL A 1 100 ? -24.847 -5.694 25.297 1.00 78.56 100 VAL A O 1
ATOM 775 N N . PRO A 1 101 ? -24.776 -7.288 23.699 1.00 72.19 101 PRO A N 1
ATOM 776 C CA . PRO A 1 101 ? -23.861 -8.157 24.428 1.00 72.19 101 PRO A CA 1
ATOM 777 C C . PRO A 1 101 ? -22.533 -7.446 24.703 1.00 72.19 101 PRO A C 1
ATOM 779 O O . PRO A 1 101 ? -21.890 -6.931 23.792 1.00 72.19 101 PRO A O 1
ATOM 782 N N . PHE A 1 102 ? -22.114 -7.425 25.964 1.00 73.75 102 PHE A N 1
ATOM 783 C CA . PHE A 1 102 ? -20.875 -6.782 26.383 1.00 73.75 102 PHE A CA 1
ATOM 784 C C . PHE A 1 102 ? -19.760 -7.823 26.526 1.00 73.75 102 PHE A C 1
ATOM 786 O O . PHE A 1 102 ? -19.936 -8.834 27.206 1.00 73.75 102 PHE A O 1
ATOM 793 N N . GLN A 1 103 ? -18.609 -7.583 25.893 1.00 71.31 103 GLN A N 1
ATOM 794 C CA . GLN A 1 103 ? -17.427 -8.439 26.018 1.00 71.31 103 GLN A CA 1
ATOM 795 C C . GLN A 1 103 ? -16.192 -7.591 26.358 1.00 71.31 103 GLN A C 1
ATOM 797 O O . GLN A 1 103 ? -15.655 -6.899 25.485 1.00 71.31 103 GLN A O 1
ATOM 802 N N . PRO A 1 104 ? -15.725 -7.608 27.620 1.00 67.69 104 PRO A N 1
ATOM 803 C CA . PRO A 1 104 ? -14.480 -6.955 27.990 1.00 67.69 104 PRO A CA 1
ATOM 804 C C . PRO A 1 104 ? -13.288 -7.784 27.497 1.00 67.69 104 PRO A C 1
ATOM 806 O O . PRO A 1 104 ? -13.225 -8.997 27.690 1.00 67.69 104 PRO A O 1
ATOM 809 N N . MET A 1 105 ? -12.316 -7.112 26.889 1.00 72.50 105 MET A N 1
ATOM 810 C CA . MET A 1 105 ? -11.066 -7.681 26.398 1.00 72.50 105 MET A CA 1
ATOM 811 C C . MET A 1 105 ? -9.865 -6.880 26.903 1.00 72.50 105 MET A C 1
ATOM 813 O O . MET A 1 105 ? -9.927 -5.663 27.087 1.00 72.50 105 MET A O 1
ATOM 817 N N . LEU A 1 106 ? -8.741 -7.566 27.106 1.00 65.81 106 LEU A N 1
ATOM 818 C CA . LEU A 1 106 ? -7.474 -6.924 27.438 1.00 65.81 106 LEU A CA 1
ATOM 819 C C . LEU A 1 106 ? -6.755 -6.523 26.142 1.00 65.81 106 LEU A C 1
ATOM 821 O O . LEU A 1 106 ? -6.443 -7.377 25.315 1.00 65.81 106 LEU A O 1
ATOM 825 N N . SER A 1 107 ? -6.492 -5.230 25.968 1.00 67.25 107 SER A N 1
ATOM 826 C CA . SER A 1 107 ? -5.779 -4.702 24.802 1.00 67.25 107 SER A CA 1
ATOM 827 C C . SER A 1 107 ? -4.261 -4.931 24.898 1.00 67.25 107 SER A C 1
ATOM 829 O O . SER A 1 107 ? -3.706 -5.112 25.991 1.00 67.25 107 SER A O 1
ATOM 831 N N . GLN A 1 108 ? -3.568 -4.888 23.751 1.00 51.62 108 GLN A N 1
ATOM 832 C CA . GLN A 1 108 ? -2.103 -4.919 23.661 1.00 51.62 108 GLN A CA 1
ATOM 833 C C . GLN A 1 108 ? -1.506 -3.662 24.317 1.00 51.62 108 GLN A C 1
ATOM 835 O O . GLN A 1 108 ? -1.308 -2.629 23.686 1.00 51.62 108 GLN A O 1
ATOM 840 N N . GLY A 1 109 ? -1.259 -3.746 25.623 1.00 59.34 109 GLY A N 1
ATOM 841 C CA . GLY A 1 109 ? -0.836 -2.618 26.458 1.00 59.34 109 GLY A CA 1
ATOM 842 C C . GLY A 1 109 ? -1.346 -2.677 27.899 1.00 59.34 109 GLY A C 1
ATOM 843 O O . GLY A 1 109 ? -1.008 -1.802 28.689 1.00 59.34 109 GLY A O 1
ATOM 844 N N . GLY A 1 110 ? -2.145 -3.692 28.252 1.00 65.94 110 GLY A N 1
ATOM 845 C CA . GLY A 1 110 ? -2.642 -3.901 29.616 1.00 65.94 110 GLY A CA 1
ATOM 846 C C . GLY A 1 110 ? -3.883 -3.080 29.974 1.00 65.94 110 GLY A C 1
ATOM 847 O O . GLY A 1 110 ? -4.364 -3.207 31.093 1.00 65.94 110 GLY A O 1
ATOM 848 N N . ARG A 1 111 ? -4.411 -2.286 29.033 1.00 73.12 111 ARG A N 1
ATOM 849 C CA . ARG A 1 111 ? -5.674 -1.554 29.185 1.00 73.12 111 ARG A CA 1
ATOM 850 C C . ARG A 1 111 ? -6.859 -2.478 28.931 1.00 73.12 111 ARG A C 1
ATOM 852 O O . ARG A 1 111 ? -6.871 -3.200 27.930 1.00 73.12 111 ARG A O 1
ATOM 859 N N . MET A 1 112 ? -7.867 -2.434 29.790 1.00 76.69 112 MET A N 1
ATOM 860 C CA . MET A 1 112 ? -9.139 -3.101 29.537 1.00 76.69 112 MET A CA 1
ATOM 861 C C . MET A 1 112 ? -9.992 -2.273 28.571 1.00 76.69 112 MET A C 1
ATOM 863 O O . MET A 1 112 ? -10.189 -1.074 28.752 1.00 76.69 112 MET A O 1
ATOM 867 N N . THR A 1 113 ? -10.518 -2.933 27.546 1.00 82.50 113 THR A N 1
ATOM 868 C CA . THR A 1 113 ? -11.343 -2.330 26.492 1.00 82.50 113 THR A CA 1
ATOM 869 C C . THR A 1 113 ? -12.566 -3.195 26.240 1.00 82.50 113 THR A C 1
ATOM 871 O O . THR A 1 113 ? -12.554 -4.384 26.547 1.00 82.50 113 THR A O 1
ATOM 874 N N . SER A 1 114 ? -13.620 -2.630 25.669 1.00 84.44 114 SER A N 1
ATOM 875 C CA . SER A 1 114 ? -14.808 -3.398 25.280 1.00 84.44 114 SER A CA 1
ATOM 876 C C . SER A 1 114 ? -15.077 -3.206 23.809 1.00 84.44 114 SER A C 1
ATOM 878 O O . SER A 1 114 ? -15.002 -2.079 23.330 1.00 84.44 114 SER A O 1
ATOM 880 N N . VAL A 1 115 ? -15.351 -4.295 23.098 1.00 86.75 115 VAL A N 1
ATOM 881 C CA . VAL A 1 115 ? -15.498 -4.283 21.641 1.00 86.75 115 VAL A CA 1
ATOM 882 C C . VAL A 1 115 ? -16.956 -4.512 21.267 1.00 86.75 115 VAL A C 1
ATOM 884 O O . VAL A 1 115 ? -17.618 -5.373 21.841 1.00 86.75 115 VAL A O 1
ATOM 887 N N . PHE A 1 116 ? -17.440 -3.725 20.311 1.00 86.69 116 PHE A N 1
ATOM 888 C CA . PHE A 1 116 ? -18.811 -3.749 19.806 1.00 86.69 116 PHE A CA 1
ATOM 889 C C . PHE A 1 116 ? -18.805 -3.711 18.281 1.00 86.69 116 PHE A C 1
ATOM 891 O O . PHE A 1 116 ? -17.838 -3.240 17.673 1.00 86.69 116 PHE A O 1
ATOM 898 N N . LYS A 1 117 ? -19.898 -4.146 17.645 1.00 86.12 117 LYS A N 1
ATOM 899 C CA . LYS A 1 117 ? -20.026 -4.033 16.188 1.00 86.12 117 LYS A CA 1
ATOM 900 C C . LYS A 1 117 ? -20.310 -2.590 15.788 1.00 86.12 117 LYS A C 1
ATOM 902 O O . LYS A 1 117 ? -21.084 -1.889 16.432 1.00 86.12 117 LYS A O 1
ATOM 907 N N . LEU A 1 118 ? -19.747 -2.146 14.666 1.00 85.44 118 LEU A N 1
ATOM 908 C CA . LEU A 1 118 ? -19.998 -0.814 14.099 1.00 85.44 118 LEU A CA 1
ATOM 909 C C . LEU A 1 118 ? -21.491 -0.562 13.824 1.00 85.44 118 LEU A C 1
ATOM 911 O O . LEU A 1 118 ? -21.952 0.564 13.975 1.00 85.44 118 LEU A O 1
ATOM 915 N N . SER A 1 119 ? -22.270 -1.605 13.513 1.00 83.44 119 SER A N 1
ATOM 916 C CA . SER A 1 119 ? -23.735 -1.530 13.370 1.00 83.44 119 SER A CA 1
ATOM 917 C C . SER A 1 119 ? -24.464 -1.129 14.659 1.00 83.44 119 SER A C 1
ATOM 919 O O . SER A 1 119 ? -25.596 -0.652 14.606 1.00 83.44 119 SER A O 1
ATOM 921 N N . GLU A 1 120 ? -23.830 -1.309 15.815 1.00 87.38 120 GLU A N 1
ATOM 922 C CA . GLU A 1 120 ? -24.382 -1.026 17.141 1.00 87.38 120 GLU A CA 1
ATOM 923 C C . GLU A 1 120 ? -23.941 0.352 17.665 1.00 87.38 120 GLU A C 1
ATOM 925 O O . GLU A 1 120 ? -24.372 0.770 18.743 1.00 87.38 120 GLU A O 1
ATOM 930 N N . TYR A 1 121 ? -23.117 1.088 16.906 1.00 89.12 121 TYR A N 1
ATOM 931 C CA . TYR A 1 121 ? -22.491 2.340 17.341 1.00 89.12 121 TYR A CA 1
ATOM 932 C C . TYR A 1 121 ? -23.501 3.353 17.894 1.00 89.12 121 TYR A C 1
ATOM 934 O O . TYR A 1 121 ? -23.354 3.816 19.023 1.00 89.12 121 TYR A O 1
ATOM 942 N N . ASP A 1 122 ? -24.576 3.650 17.157 1.00 89.69 122 ASP A N 1
ATOM 943 C CA . ASP A 1 122 ? -25.591 4.631 17.575 1.00 89.69 122 ASP A CA 1
ATOM 944 C C . ASP A 1 122 ? -26.366 4.202 18.831 1.00 89.69 122 ASP A C 1
ATOM 946 O O . ASP A 1 122 ? -26.900 5.029 19.579 1.00 89.69 122 ASP A O 1
ATOM 950 N N . VAL A 1 123 ? -26.474 2.897 19.069 1.00 90.12 123 VAL A N 1
ATOM 951 C CA . VAL A 1 123 ? -27.125 2.344 20.258 1.00 90.12 123 VAL A CA 1
ATOM 952 C C . VAL A 1 123 ? -26.216 2.525 21.469 1.00 90.12 123 VAL A C 1
ATOM 954 O O . VAL A 1 123 ? -26.634 3.125 22.461 1.00 90.12 123 VAL A O 1
ATOM 957 N N . VAL A 1 124 ? -24.960 2.088 21.355 1.00 88.75 124 VAL A N 1
ATOM 958 C CA . VAL A 1 124 ? -23.945 2.208 22.410 1.00 88.75 124 VAL A CA 1
ATOM 959 C C . VAL A 1 124 ? -23.702 3.677 22.761 1.00 88.75 124 VAL A C 1
ATOM 961 O O . VAL A 1 124 ? -23.726 4.047 23.936 1.00 88.75 124 VAL A O 1
ATOM 964 N N . LEU A 1 125 ? -23.580 4.544 21.752 1.00 90.50 125 LEU A N 1
ATOM 965 C CA . LEU A 1 125 ? -23.411 5.986 21.915 1.00 90.50 125 LEU A CA 1
ATOM 966 C C . LEU A 1 125 ? -24.544 6.602 22.745 1.00 90.50 125 LEU A C 1
ATOM 968 O O . LEU A 1 125 ? -24.296 7.383 23.664 1.00 90.50 125 LEU A O 1
ATOM 972 N N . ARG A 1 126 ? -25.800 6.240 22.449 1.00 89.88 126 ARG A N 1
ATOM 973 C CA . ARG A 1 126 ? -26.971 6.729 23.192 1.00 89.88 126 ARG A CA 1
ATOM 974 C C . ARG A 1 126 ? -27.002 6.234 24.634 1.00 89.88 126 ARG A C 1
ATOM 976 O O . ARG A 1 126 ? -27.464 6.981 25.493 1.00 89.88 126 ARG A O 1
ATOM 983 N N . CYS A 1 127 ? -26.548 5.014 24.910 1.00 89.25 127 CYS A N 1
ATOM 984 C CA . CYS A 1 127 ? -26.461 4.498 26.276 1.00 89.25 127 CYS A CA 1
ATOM 985 C C . CYS A 1 127 ? -25.393 5.245 27.080 1.00 89.25 127 CYS A C 1
ATOM 987 O O . CYS A 1 127 ? -25.696 5.789 28.141 1.00 89.25 127 CYS A O 1
ATOM 989 N N . ILE A 1 128 ? -24.185 5.386 26.527 1.00 88.75 128 ILE A N 1
ATOM 990 C CA . ILE A 1 128 ? -23.075 6.052 27.219 1.00 88.75 128 ILE A CA 1
ATOM 991 C C . ILE A 1 128 ? -23.369 7.543 27.441 1.00 88.75 128 ILE A C 1
ATOM 993 O O . ILE A 1 128 ? -23.110 8.054 28.527 1.00 88.75 128 ILE A O 1
ATOM 997 N N . LYS A 1 129 ? -24.004 8.237 26.483 1.00 89.19 129 LYS A N 1
ATOM 998 C CA . LYS A 1 129 ? -24.408 9.651 26.638 1.00 89.19 129 LYS A CA 1
ATOM 999 C C . LYS A 1 129 ? -25.380 9.906 27.799 1.00 89.19 129 LYS A C 1
ATOM 1001 O O . LYS A 1 129 ? -25.473 11.041 28.256 1.00 89.19 129 LYS A O 1
ATOM 1006 N N . LYS A 1 130 ? -26.111 8.891 28.280 1.00 88.44 130 LYS A N 1
ATOM 1007 C CA . LYS A 1 130 ? -27.003 9.021 29.451 1.00 88.44 130 LYS A CA 1
ATOM 1008 C C . LYS A 1 130 ? -26.242 9.024 30.778 1.00 88.44 130 LYS A C 1
ATOM 1010 O O . LYS A 1 130 ? -26.811 9.404 31.799 1.00 88.44 130 LYS A O 1
ATOM 1015 N N . LEU A 1 131 ? -24.986 8.583 30.786 1.00 86.62 131 LEU A N 1
ATOM 1016 C CA . LEU A 1 131 ? -24.163 8.535 31.984 1.00 86.62 131 LEU A CA 1
ATOM 1017 C C . LEU A 1 131 ? -23.579 9.925 32.256 1.00 86.62 131 LEU A C 1
ATOM 1019 O O . LEU A 1 131 ? -22.628 10.345 31.607 1.00 86.62 131 LEU A O 1
ATOM 1023 N N . ALA A 1 132 ? -24.110 10.623 33.262 1.00 83.31 132 ALA A N 1
ATOM 1024 C CA . ALA A 1 132 ? -23.641 11.962 33.646 1.00 83.31 132 ALA A CA 1
ATOM 1025 C C . ALA A 1 132 ? -22.160 12.006 34.084 1.00 83.31 132 ALA A C 1
ATOM 1027 O O . ALA A 1 132 ? -21.551 13.070 34.115 1.00 83.31 132 ALA A O 1
ATOM 1028 N N . VAL A 1 133 ? -21.588 10.849 34.426 1.00 84.81 133 VAL A N 1
ATOM 1029 C CA . VAL A 1 133 ? -20.208 10.688 34.909 1.00 84.81 133 VAL A CA 1
ATOM 1030 C C . VAL A 1 133 ? -19.202 10.459 33.776 1.00 84.81 133 VAL A C 1
ATOM 1032 O O . VAL A 1 133 ? -18.005 10.383 34.031 1.00 84.81 133 VAL A O 1
ATOM 1035 N N . VAL A 1 134 ? -19.657 10.339 32.524 1.00 87.56 134 VAL A N 1
ATOM 1036 C CA . VAL A 1 134 ? -18.791 9.996 31.390 1.00 87.56 134 VAL A CA 1
ATOM 1037 C C . VAL A 1 134 ? -18.620 11.183 30.453 1.00 87.56 134 VAL A C 1
ATOM 1039 O O . VAL A 1 134 ? -19.580 11.670 29.859 1.00 87.56 134 VAL A O 1
ATOM 1042 N N . GLN A 1 135 ? -17.372 11.608 30.252 1.00 89.12 135 GLN A N 1
ATOM 1043 C CA . GLN A 1 135 ? -17.014 12.480 29.138 1.00 89.12 135 GLN A CA 1
ATOM 1044 C C . GLN A 1 135 ? -16.730 11.626 27.899 1.00 89.12 135 GLN A C 1
ATOM 1046 O O . GLN A 1 135 ? -15.833 10.788 27.902 1.00 89.12 135 GLN A O 1
ATOM 1051 N N . LEU A 1 136 ? -17.475 11.845 26.821 1.00 88.88 136 LEU A N 1
ATOM 1052 C CA . LEU A 1 136 ? -17.383 11.014 25.626 1.00 88.88 136 LEU A CA 1
ATOM 1053 C C . LEU A 1 136 ? -16.451 11.619 24.573 1.00 88.88 136 LEU A C 1
ATOM 1055 O O . LEU A 1 136 ? -16.583 12.792 24.223 1.00 88.88 136 LEU A O 1
ATOM 1059 N N . GLN A 1 137 ? -15.558 10.796 24.030 1.00 91.38 137 GLN A N 1
ATOM 1060 C CA . GLN A 1 137 ? -14.803 11.086 22.818 1.00 91.38 137 GLN A CA 1
ATOM 1061 C C . GLN A 1 137 ? -15.286 10.144 21.713 1.00 91.38 137 GLN A C 1
ATOM 1063 O O . GLN A 1 137 ? -15.006 8.948 21.728 1.00 91.38 137 GLN A O 1
ATOM 1068 N N . GLU A 1 138 ? -16.063 10.702 20.787 1.00 92.31 138 GLU A N 1
ATOM 1069 C CA . GLU A 1 138 ? -16.676 9.973 19.676 1.00 92.31 138 GLU A CA 1
ATOM 1070 C C . GLU A 1 138 ? -15.670 9.681 18.558 1.00 92.31 138 GLU A C 1
ATOM 1072 O O . GLU A 1 138 ? -14.694 10.414 18.368 1.00 92.31 138 GLU A O 1
ATOM 1077 N N . ILE A 1 139 ? -15.966 8.658 17.754 1.00 88.81 139 ILE A N 1
ATOM 1078 C CA . ILE A 1 139 ? -15.264 8.441 16.488 1.00 88.81 139 ILE A CA 1
ATOM 1079 C C . ILE A 1 139 ? -15.601 9.626 15.570 1.00 88.81 139 ILE A C 1
ATOM 1081 O O . ILE A 1 139 ? -16.786 9.927 15.384 1.00 88.81 139 ILE A O 1
ATOM 1085 N N . PRO A 1 140 ? -14.606 10.305 14.964 1.00 90.31 140 PRO A N 1
ATOM 1086 C CA . PRO A 1 140 ? -14.872 11.389 14.027 1.00 90.31 140 PRO A CA 1
ATOM 1087 C C . PRO A 1 140 ? -15.852 10.955 12.930 1.00 90.31 140 PRO A C 1
ATOM 1089 O O . PRO A 1 140 ? -15.706 9.876 12.355 1.00 90.31 140 PRO A O 1
ATOM 1092 N N . TYR A 1 141 ? -16.834 11.805 12.613 1.00 86.38 141 TYR A N 1
ATOM 1093 C CA . TYR A 1 141 ? -17.926 11.472 11.686 1.00 86.38 141 TYR A CA 1
ATOM 1094 C C . TYR A 1 141 ? -17.431 10.923 10.340 1.00 86.38 141 TYR A C 1
ATOM 1096 O O . TYR A 1 141 ? -17.951 9.928 9.840 1.00 86.38 141 TYR A O 1
ATOM 1104 N N . THR A 1 142 ? -16.396 11.547 9.774 1.00 85.62 142 THR A N 1
ATOM 1105 C CA . THR A 1 142 ? -15.773 11.117 8.517 1.00 85.62 142 THR A CA 1
ATOM 1106 C C . THR A 1 142 ? -15.159 9.725 8.630 1.00 85.62 142 THR A C 1
ATOM 1108 O O . THR A 1 142 ? -15.370 8.899 7.748 1.00 85.62 142 THR A O 1
ATOM 1111 N N . THR A 1 143 ? -14.454 9.439 9.725 1.00 85.75 143 THR A N 1
ATOM 1112 C CA . THR A 1 143 ? -13.870 8.120 9.999 1.00 85.75 143 THR A CA 1
ATOM 1113 C C . THR A 1 143 ? -14.951 7.053 10.127 1.00 85.75 143 THR A C 1
ATOM 1115 O O . THR A 1 143 ? -14.825 5.993 9.520 1.00 85.75 143 THR A O 1
ATOM 1118 N N . ARG A 1 144 ? -16.036 7.342 10.858 1.00 85.12 144 ARG A N 1
ATOM 1119 C CA . ARG A 1 144 ? -17.161 6.410 11.024 1.00 85.12 144 ARG A CA 1
ATOM 1120 C C . ARG A 1 144 ? -17.832 6.091 9.690 1.00 85.12 144 ARG A C 1
ATOM 1122 O O . ARG A 1 144 ? -18.000 4.922 9.372 1.00 85.12 144 ARG A O 1
ATOM 1129 N N . LEU A 1 145 ? -18.151 7.111 8.892 1.00 84.38 145 LEU A N 1
ATOM 1130 C CA . LEU A 1 145 ? -18.789 6.930 7.584 1.00 84.38 145 LEU A CA 1
ATOM 1131 C C . LEU A 1 145 ? -17.936 6.056 6.654 1.00 84.38 145 LEU A C 1
ATOM 1133 O O . LEU A 1 145 ? -18.451 5.206 5.930 1.00 84.38 145 LEU A O 1
ATOM 1137 N N . VAL A 1 146 ? -16.617 6.261 6.681 1.00 83.31 146 VAL A N 1
ATOM 1138 C CA . VAL A 1 146 ? -15.668 5.442 5.927 1.00 83.31 146 VAL A CA 1
ATOM 1139 C C . VAL A 1 146 ? -15.673 4.003 6.446 1.00 83.31 146 VAL A C 1
ATOM 1141 O O . VAL A 1 146 ? -15.834 3.083 5.647 1.00 83.31 146 VAL A O 1
ATOM 1144 N N . ALA A 1 147 ? -15.559 3.796 7.760 1.00 83.25 147 ALA A N 1
ATOM 1145 C CA . ALA A 1 147 ? -15.568 2.465 8.367 1.00 83.25 147 ALA A CA 1
ATOM 1146 C C . ALA A 1 147 ? -16.866 1.695 8.063 1.00 83.25 147 ALA A C 1
ATOM 1148 O O . ALA A 1 147 ? -16.807 0.553 7.623 1.00 83.25 147 ALA A O 1
ATOM 1149 N N . GLU A 1 148 ? -18.031 2.335 8.183 1.00 80.19 148 GLU A N 1
ATOM 1150 C CA . GLU A 1 148 ? -19.336 1.745 7.847 1.00 80.19 148 GLU A CA 1
ATOM 1151 C C . GLU A 1 148 ? -19.455 1.363 6.370 1.00 80.19 148 GLU A C 1
ATOM 1153 O O . GLU A 1 148 ? -20.026 0.330 6.030 1.00 80.19 148 GLU A O 1
ATOM 1158 N N . LYS A 1 149 ? -18.896 2.176 5.471 1.00 80.19 149 LYS A N 1
ATOM 1159 C CA . LYS A 1 149 ? -18.885 1.860 4.042 1.00 80.19 149 LYS A CA 1
ATOM 1160 C C . LYS A 1 149 ? -17.989 0.658 3.733 1.00 80.19 149 LYS A C 1
ATOM 1162 O O . LYS A 1 149 ? -18.311 -0.134 2.850 1.00 80.19 149 LYS A O 1
ATOM 1167 N N . PHE A 1 150 ? -16.874 0.518 4.449 1.00 77.88 150 PHE A N 1
ATOM 1168 C CA . PHE A 1 150 ? -15.957 -0.608 4.286 1.00 77.88 150 PHE A CA 1
ATOM 1169 C C . PHE A 1 150 ? -16.417 -1.881 5.000 1.00 77.88 150 PHE A C 1
ATOM 1171 O O . PHE A 1 150 ? -16.078 -2.962 4.523 1.00 77.88 150 PHE A O 1
ATOM 1178 N N . SER A 1 151 ? -17.193 -1.791 6.083 1.00 74.75 151 SER A N 1
ATOM 1179 C CA . SER A 1 151 ? -17.646 -2.959 6.854 1.00 74.75 151 SER A CA 1
ATOM 1180 C C . SER A 1 151 ? -18.450 -3.943 5.997 1.00 74.75 151 SER A C 1
ATOM 1182 O O . SER A 1 151 ? -18.274 -5.156 6.106 1.00 74.75 151 SER A O 1
ATOM 1184 N N . GLN A 1 152 ? -19.238 -3.427 5.046 1.00 68.62 152 GLN A N 1
ATOM 1185 C CA . GLN A 1 152 ? -19.988 -4.226 4.067 1.00 68.62 152 GLN A CA 1
ATOM 1186 C C . GLN A 1 152 ? -19.085 -5.104 3.188 1.00 68.62 152 GLN A C 1
ATOM 1188 O O . GLN A 1 152 ? -19.523 -6.132 2.678 1.00 68.62 152 GLN A O 1
ATOM 1193 N N . SER A 1 153 ? -17.820 -4.718 3.024 1.00 68.31 153 SER A N 1
ATOM 1194 C CA . SER A 1 153 ? -16.841 -5.408 2.188 1.00 68.31 153 SER A CA 1
ATOM 1195 C C . SER A 1 153 ? -15.941 -6.382 2.957 1.00 68.31 153 SER A C 1
ATOM 1197 O O . SER A 1 153 ? -15.087 -7.010 2.336 1.00 68.31 153 SER A O 1
ATOM 1199 N N . VAL A 1 154 ? -16.092 -6.509 4.281 1.00 62.44 154 VAL A N 1
ATOM 1200 C CA . VAL A 1 154 ? -15.243 -7.374 5.133 1.00 62.44 154 VAL A CA 1
ATOM 1201 C C . VAL A 1 154 ? -15.996 -8.603 5.672 1.00 62.44 154 VAL A C 1
ATOM 1203 O O . VAL A 1 154 ? -15.440 -9.417 6.401 1.00 62.44 154 VAL A O 1
ATOM 1206 N N . GLY A 1 155 ? -17.253 -8.794 5.260 1.00 63.09 155 GLY A N 1
ATOM 1207 C CA . GLY A 1 155 ? -18.000 -10.023 5.538 1.00 63.09 155 GLY A CA 1
ATOM 1208 C C . GLY A 1 155 ? -17.432 -11.265 4.830 1.00 63.09 155 GLY A C 1
ATOM 1209 O O . GLY A 1 155 ? -16.403 -11.223 4.164 1.00 63.09 155 GLY A O 1
ATOM 1210 N N . ILE A 1 156 ? -18.155 -12.387 4.926 1.00 65.62 156 ILE A N 1
ATOM 1211 C CA . ILE A 1 156 ? -17.751 -13.698 4.366 1.00 65.62 156 ILE A CA 1
ATOM 1212 C C . ILE A 1 156 ? -17.445 -13.631 2.856 1.00 65.62 156 ILE A C 1
ATOM 1214 O O . ILE A 1 156 ? -16.630 -14.401 2.354 1.00 65.62 156 ILE A O 1
ATOM 1218 N N . ARG A 1 157 ? -18.086 -12.710 2.126 1.00 75.00 157 ARG A N 1
ATOM 1219 C CA . ARG A 1 157 ? -17.843 -12.468 0.701 1.00 75.00 157 ARG A CA 1
ATOM 1220 C C . ARG A 1 157 ? -17.539 -10.992 0.479 1.00 75.00 157 ARG A C 1
ATOM 1222 O O . ARG A 1 157 ? -18.285 -10.133 0.945 1.00 75.00 157 ARG A O 1
ATOM 1229 N N . TRP A 1 158 ? -16.473 -10.713 -0.266 1.00 82.31 158 TRP A N 1
ATOM 1230 C CA . TRP A 1 158 ? -16.141 -9.361 -0.700 1.00 82.31 158 TRP A CA 1
ATOM 1231 C C . TRP A 1 158 ? -17.247 -8.796 -1.600 1.00 82.31 158 TRP A C 1
ATOM 1233 O O . TRP A 1 158 ? -17.689 -9.447 -2.550 1.00 82.31 158 TRP A O 1
ATOM 1243 N N . VAL A 1 159 ? -17.664 -7.564 -1.308 1.00 84.31 159 VAL A N 1
ATOM 1244 C CA . VAL A 1 159 ? -18.588 -6.787 -2.138 1.00 84.31 159 VAL A CA 1
ATOM 1245 C C . VAL A 1 159 ? -17.928 -5.445 -2.471 1.00 84.31 159 VAL A C 1
ATOM 1247 O O . VAL A 1 159 ? -17.557 -4.711 -1.548 1.00 84.31 159 VAL A O 1
ATOM 1250 N N . PRO A 1 160 ? -17.776 -5.092 -3.760 1.00 85.19 160 PRO A N 1
ATOM 1251 C CA . PRO A 1 160 ? -17.277 -3.782 -4.173 1.00 85.19 160 PRO A CA 1
ATOM 1252 C C . PRO A 1 160 ? -18.143 -2.636 -3.622 1.00 85.19 160 PRO A C 1
ATOM 1254 O O . PRO A 1 160 ? -19.314 -2.517 -3.964 1.00 85.19 160 PRO A O 1
ATOM 1257 N N . CYS A 1 161 ? -17.571 -1.777 -2.773 1.00 83.75 161 CYS A N 1
ATOM 1258 C CA . CYS A 1 161 ? -18.274 -0.641 -2.156 1.00 83.75 161 CYS A CA 1
ATOM 1259 C C . CYS A 1 161 ? -17.890 0.737 -2.728 1.00 83.75 161 CYS A C 1
ATOM 1261 O O . CYS A 1 161 ? -18.493 1.751 -2.365 1.00 83.75 161 CYS A O 1
ATOM 1263 N N . MET A 1 162 ? -16.882 0.809 -3.603 1.00 82.88 162 MET A N 1
ATOM 1264 C CA . MET A 1 162 ? -16.412 2.051 -4.223 1.00 82.88 162 MET A CA 1
ATOM 1265 C C . MET A 1 162 ? -16.210 1.877 -5.725 1.00 82.88 162 MET A C 1
ATOM 1267 O O . MET A 1 162 ? -15.962 0.776 -6.210 1.00 82.88 162 MET A O 1
ATOM 1271 N N . GLU A 1 163 ? -16.290 2.985 -6.456 1.00 81.88 163 GLU A N 1
ATOM 1272 C CA . GLU A 1 163 ? -15.923 3.019 -7.868 1.00 81.88 163 GLU A CA 1
ATOM 1273 C C . GLU A 1 163 ? -14.444 2.628 -8.033 1.00 81.88 163 GLU A C 1
ATOM 1275 O O . GLU A 1 163 ? -13.581 3.089 -7.284 1.00 81.88 163 GLU A O 1
ATOM 1280 N N . GLY A 1 164 ? -14.162 1.728 -8.978 1.00 85.19 164 GLY A N 1
ATOM 1281 C CA . GLY A 1 164 ? -12.829 1.154 -9.188 1.00 85.19 164 GLY A CA 1
ATOM 1282 C C . GLY A 1 164 ? -12.509 -0.087 -8.345 1.00 85.19 164 GLY A C 1
ATOM 1283 O O . GLY A 1 164 ? -11.455 -0.684 -8.553 1.00 85.19 164 GLY A O 1
ATOM 1284 N N . HIS A 1 165 ? -13.388 -0.512 -7.430 1.00 91.69 165 HIS A N 1
ATOM 1285 C CA . HIS A 1 165 ? -13.268 -1.825 -6.789 1.00 91.69 165 HIS A CA 1
ATOM 1286 C C . HIS A 1 165 ? -13.684 -2.947 -7.747 1.00 91.69 165 HIS A C 1
ATOM 1288 O O . HIS A 1 165 ? -14.660 -2.811 -8.482 1.00 91.69 165 HIS A O 1
ATOM 1294 N N . TYR A 1 166 ? -12.970 -4.070 -7.691 1.00 92.00 166 TYR A N 1
ATOM 1295 C CA . TYR A 1 166 ? -13.203 -5.235 -8.547 1.00 92.00 166 TYR A CA 1
ATOM 1296 C C . TYR A 1 166 ? -13.980 -6.327 -7.797 1.00 92.00 166 TYR A C 1
ATOM 1298 O O . TYR A 1 166 ? -13.789 -6.493 -6.589 1.00 92.00 166 TYR A O 1
ATOM 1306 N N . SER A 1 167 ? -14.862 -7.058 -8.490 1.00 92.31 167 SER A N 1
ATOM 1307 C CA . SER A 1 167 ? -15.558 -8.236 -7.942 1.00 92.31 167 SER A CA 1
ATOM 1308 C C . SER A 1 167 ? -14.609 -9.430 -7.780 1.00 92.31 167 SER A C 1
ATOM 1310 O O . SER A 1 167 ? -13.509 -9.425 -8.329 1.00 92.31 167 SER A O 1
ATOM 1312 N N . GLU A 1 168 ? -15.026 -10.470 -7.050 1.00 90.88 168 GLU A N 1
ATOM 1313 C CA . GLU A 1 168 ? -14.206 -11.684 -6.888 1.00 90.88 168 GLU A CA 1
ATOM 1314 C C . GLU A 1 168 ? -13.864 -12.330 -8.235 1.00 90.88 168 GLU A C 1
ATOM 1316 O O . GLU A 1 168 ? -12.727 -12.730 -8.459 1.00 90.88 168 GLU A O 1
ATOM 1321 N N . GLU A 1 169 ? -14.822 -12.358 -9.159 1.00 92.81 169 GLU A N 1
ATOM 1322 C CA . GLU A 1 169 ? -14.645 -12.943 -10.485 1.00 92.81 169 GLU A CA 1
ATOM 1323 C C . GLU A 1 169 ? -13.584 -12.170 -11.288 1.00 92.81 169 GLU A C 1
ATOM 1325 O O . GLU A 1 169 ? -12.676 -12.768 -11.861 1.00 92.81 169 GLU A O 1
ATOM 1330 N N . GLN A 1 170 ? -13.624 -10.833 -11.243 1.00 94.62 170 GLN A N 1
ATOM 1331 C CA . GLN A 1 170 ? -12.619 -9.978 -11.885 1.00 94.62 170 GLN A CA 1
ATOM 1332 C C . GLN A 1 170 ? -11.232 -10.130 -11.242 1.00 94.62 170 GLN A C 1
ATOM 1334 O O . GLN A 1 170 ? -10.211 -10.097 -11.928 1.00 94.62 170 GLN A O 1
ATOM 1339 N N . V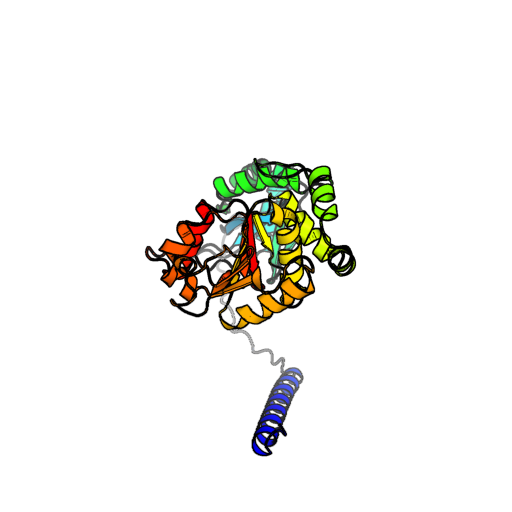AL A 1 171 ? -11.176 -10.290 -9.918 1.00 95.00 171 VAL A N 1
ATOM 1340 C CA . VAL A 1 171 ? -9.921 -10.523 -9.192 1.00 95.00 171 VAL A CA 1
ATOM 1341 C C . VAL A 1 171 ? -9.305 -11.858 -9.604 1.00 95.00 171 VAL A C 1
ATOM 1343 O O . VAL A 1 171 ? -8.103 -11.912 -9.867 1.00 95.00 171 VAL A O 1
ATOM 1346 N N . ASP A 1 172 ? -10.104 -12.918 -9.708 1.00 94.94 172 ASP A N 1
ATOM 1347 C CA . ASP A 1 172 ? -9.621 -14.226 -10.146 1.00 94.94 172 ASP A CA 1
ATOM 1348 C C . ASP A 1 172 ? -9.165 -14.209 -11.618 1.00 94.94 172 ASP A C 1
ATOM 1350 O O . ASP A 1 172 ? -8.135 -14.807 -11.937 1.00 94.94 172 ASP A O 1
ATOM 1354 N N . GLU A 1 173 ? -9.843 -13.471 -12.504 1.00 95.62 173 GLU A N 1
ATOM 1355 C CA . GLU A 1 173 ? -9.385 -13.232 -13.885 1.00 95.62 173 GLU A CA 1
ATOM 1356 C C . GLU A 1 173 ? -8.024 -12.517 -13.930 1.00 95.62 173 GLU A C 1
ATOM 1358 O O . GLU A 1 173 ? -7.129 -12.908 -14.684 1.00 95.62 173 GLU A O 1
ATOM 1363 N N . LEU A 1 174 ? -7.822 -11.494 -13.093 1.00 95.12 174 LEU A N 1
ATOM 1364 C CA . LEU A 1 174 ? -6.542 -10.787 -12.996 1.00 95.12 174 LEU A CA 1
ATOM 1365 C C . LEU A 1 174 ? -5.434 -11.692 -12.446 1.00 95.12 174 LEU A C 1
ATOM 1367 O O . LEU A 1 174 ? -4.335 -11.721 -13.000 1.00 95.12 174 LEU A O 1
ATOM 1371 N N . LEU A 1 175 ? -5.720 -12.495 -11.419 1.00 95.00 175 LEU A N 1
ATOM 1372 C CA . LEU A 1 175 ? -4.770 -13.479 -10.890 1.00 95.00 175 LEU A CA 1
ATOM 1373 C C . LEU A 1 175 ? -4.382 -14.531 -11.934 1.00 95.00 175 LEU A C 1
ATOM 1375 O O . LEU A 1 175 ? -3.249 -15.024 -11.922 1.00 95.00 175 LEU A O 1
ATOM 1379 N N . GLN A 1 176 ? -5.283 -14.858 -12.865 1.00 93.88 176 GLN A N 1
ATOM 1380 C CA . GLN A 1 176 ? -4.982 -15.762 -13.971 1.00 93.88 176 GLN A CA 1
ATOM 1381 C C . GLN A 1 176 ? -3.951 -15.200 -14.961 1.00 93.88 176 GLN A C 1
ATOM 1383 O O . GLN A 1 176 ? -3.301 -16.000 -15.639 1.00 93.88 176 GLN A O 1
ATOM 1388 N N . LYS A 1 177 ? -3.726 -13.879 -14.992 1.00 92.19 177 LYS A N 1
ATOM 1389 C CA . LYS A 1 177 ? -2.665 -13.254 -15.799 1.00 92.19 177 LYS A CA 1
ATOM 1390 C C . LYS A 1 177 ? -1.259 -13.473 -15.241 1.00 92.19 177 LYS A C 1
ATOM 1392 O O . LYS A 1 177 ? -0.288 -13.332 -15.980 1.00 92.19 177 LYS A O 1
ATOM 1397 N N . LEU A 1 178 ? -1.125 -13.806 -13.954 1.00 94.31 178 LEU A N 1
ATOM 1398 C CA . LEU A 1 178 ? 0.187 -14.002 -13.337 1.00 94.31 178 LEU A CA 1
ATOM 1399 C C . LEU A 1 178 ? 0.940 -15.159 -14.013 1.00 94.31 178 LEU A C 1
ATOM 1401 O O . LEU A 1 178 ? 0.341 -16.233 -14.173 1.00 94.31 178 LEU A O 1
ATOM 1405 N N . PRO A 1 179 ? 2.243 -14.998 -14.330 1.00 94.25 179 PRO A N 1
ATOM 1406 C CA . PRO A 1 179 ? 3.094 -16.096 -14.760 1.00 94.25 179 PRO A CA 1
ATOM 1407 C C . PRO A 1 179 ? 3.000 -17.263 -13.783 1.00 94.25 179 PRO A C 1
ATOM 1409 O O . PRO A 1 179 ? 2.979 -17.067 -12.567 1.00 94.25 179 PRO A O 1
ATOM 1412 N N . LYS A 1 180 ? 2.970 -18.489 -14.310 1.00 92.56 180 LYS A N 1
ATOM 1413 C CA . LYS A 1 180 ? 2.809 -19.689 -13.483 1.00 92.56 180 LYS A CA 1
ATOM 1414 C C . LYS A 1 180 ? 3.891 -19.796 -12.399 1.00 92.56 180 LYS A C 1
ATOM 1416 O O . LYS A 1 180 ? 3.56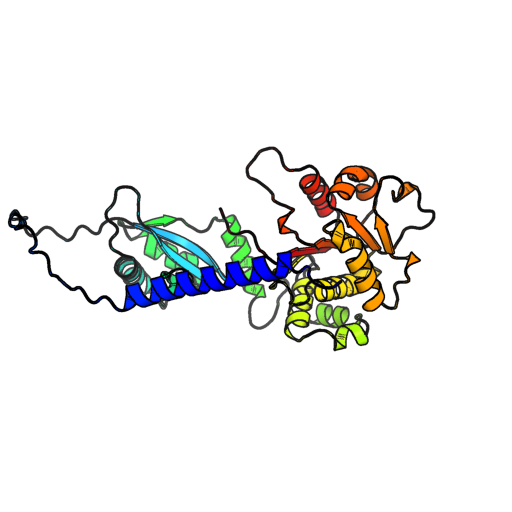5 -20.083 -11.257 1.00 92.56 180 LYS A O 1
ATOM 1421 N N . SER A 1 181 ? 5.144 -19.478 -12.733 1.00 93.50 181 SER A N 1
ATOM 1422 C CA . SER A 1 181 ? 6.263 -19.459 -11.778 1.00 93.50 181 SER A CA 1
ATOM 1423 C C . SER A 1 181 ? 6.042 -18.498 -10.608 1.00 93.50 181 SER A C 1
ATOM 1425 O O . SER A 1 181 ? 6.328 -18.855 -9.472 1.00 93.50 181 SER A O 1
ATOM 1427 N N . LEU A 1 182 ? 5.508 -17.302 -10.875 1.00 94.81 182 LEU A N 1
ATOM 1428 C CA . LEU A 1 182 ? 5.193 -16.311 -9.848 1.00 94.81 182 LEU A CA 1
ATOM 1429 C C . LEU A 1 182 ? 3.997 -16.758 -8.999 1.00 94.81 182 LEU A C 1
ATOM 1431 O O . LEU A 1 182 ? 4.048 -16.690 -7.776 1.00 94.81 182 LEU A O 1
ATOM 1435 N N . ARG A 1 183 ? 2.936 -17.266 -9.636 1.00 93.94 183 ARG A N 1
ATOM 1436 C CA . ARG A 1 183 ? 1.738 -17.743 -8.931 1.00 93.94 183 ARG A CA 1
ATOM 1437 C C . ARG A 1 183 ? 2.044 -18.906 -7.990 1.00 93.94 183 ARG A C 1
ATOM 1439 O O . ARG A 1 183 ? 1.559 -18.899 -6.865 1.00 93.94 183 ARG A O 1
ATOM 1446 N N . ASP A 1 184 ? 2.849 -19.865 -8.441 1.00 93.81 184 ASP A N 1
ATOM 1447 C CA . ASP A 1 184 ? 3.206 -21.058 -7.666 1.00 93.81 184 ASP A CA 1
ATOM 1448 C C . ASP A 1 184 ? 4.193 -20.737 -6.523 1.00 93.81 184 ASP A C 1
ATOM 1450 O O . ASP A 1 184 ? 4.293 -21.499 -5.563 1.00 93.81 184 ASP A O 1
ATOM 1454 N N . ALA A 1 185 ? 4.910 -19.609 -6.602 1.00 95.44 185 ALA A N 1
ATOM 1455 C CA . ALA A 1 185 ? 5.831 -19.154 -5.562 1.00 95.44 185 ALA A CA 1
ATOM 1456 C C . ALA A 1 185 ? 5.153 -18.366 -4.426 1.00 95.44 185 ALA A C 1
ATOM 1458 O O . ALA A 1 185 ? 5.725 -18.256 -3.339 1.00 95.44 185 ALA A O 1
ATOM 1459 N N . LEU A 1 186 ? 3.956 -17.811 -4.654 1.00 96.19 186 LEU A N 1
ATOM 1460 C CA . LEU A 1 186 ? 3.232 -17.046 -3.639 1.00 96.19 186 LEU A CA 1
ATOM 1461 C C . LEU A 1 186 ? 2.698 -17.957 -2.528 1.00 96.19 186 LEU A C 1
ATOM 1463 O O . LEU A 1 186 ? 1.997 -18.940 -2.767 1.00 96.19 186 LEU A O 1
ATOM 1467 N N . LEU A 1 187 ? 2.955 -17.570 -1.280 1.00 96.38 187 LEU A N 1
ATOM 1468 C CA . LEU A 1 187 ? 2.371 -18.220 -0.108 1.00 96.38 187 LEU A CA 1
ATOM 1469 C C . LEU A 1 187 ? 0.876 -17.869 0.019 1.00 96.38 187 LEU A C 1
ATOM 1471 O O . LEU A 1 187 ? 0.470 -16.782 -0.397 1.00 96.38 187 LEU A O 1
ATOM 1475 N N . PRO A 1 188 ? 0.038 -18.709 0.661 1.00 95.50 188 PRO A N 1
ATOM 1476 C CA . PRO A 1 188 ? -1.407 -18.468 0.749 1.00 95.50 188 PRO A CA 1
ATOM 1477 C C . PRO A 1 188 ? -1.795 -17.083 1.290 1.00 95.50 188 PRO A C 1
ATOM 1479 O O . PRO A 1 188 ? -2.683 -16.434 0.741 1.00 95.50 188 PRO A O 1
ATOM 1482 N N . PHE A 1 189 ? -1.093 -16.587 2.315 1.00 93.94 189 PHE A N 1
ATOM 1483 C CA . PHE A 1 189 ? -1.341 -15.247 2.858 1.00 93.94 189 PHE A CA 1
ATOM 1484 C C . PHE A 1 189 ? -0.915 -14.129 1.892 1.00 93.94 189 PHE A C 1
ATOM 1486 O O . PHE A 1 189 ? -1.544 -13.078 1.857 1.00 93.94 189 PHE A O 1
ATOM 1493 N N . GLN A 1 190 ? 0.123 -14.355 1.081 1.00 96.56 190 GLN A N 1
ATOM 1494 C CA . GLN A 1 190 ? 0.577 -13.396 0.074 1.00 96.56 190 GLN A CA 1
ATOM 1495 C C . GLN A 1 190 ? -0.430 -13.305 -1.069 1.00 96.56 190 GLN A C 1
ATOM 1497 O O . GLN A 1 190 ? -0.710 -12.208 -1.541 1.00 96.56 190 GLN A O 1
ATOM 1502 N N . ILE A 1 191 ? -1.021 -14.435 -1.479 1.00 95.62 191 ILE A N 1
ATOM 1503 C CA . ILE A 1 191 ? -2.122 -14.444 -2.451 1.00 95.62 191 ILE A CA 1
ATOM 1504 C C . ILE A 1 191 ? -3.298 -13.630 -1.907 1.00 95.62 191 ILE A C 1
ATOM 1506 O O . ILE A 1 191 ? -3.884 -12.842 -2.646 1.00 95.62 191 ILE A O 1
ATOM 1510 N N . GLU A 1 192 ? -3.622 -13.767 -0.620 1.00 93.12 192 GLU A N 1
ATOM 1511 C CA . GLU A 1 192 ? -4.668 -12.954 0.002 1.00 93.12 192 GLU A CA 1
ATOM 1512 C C . GLU A 1 192 ? -4.300 -11.462 0.049 1.00 93.12 192 GLU A C 1
ATOM 1514 O O . GLU A 1 192 ? -5.150 -10.622 -0.234 1.00 93.12 192 GLU A O 1
ATOM 1519 N N . GLY A 1 193 ? -3.031 -11.113 0.288 1.00 94.38 193 GLY A N 1
ATOM 1520 C CA . GLY A 1 193 ? -2.530 -9.738 0.163 1.00 94.38 193 GLY A CA 1
ATOM 1521 C C . GLY A 1 193 ? -2.671 -9.173 -1.259 1.00 94.38 193 GLY A C 1
ATOM 1522 O O . GLY A 1 193 ? -3.115 -8.037 -1.449 1.00 94.38 193 GLY A O 1
ATOM 1523 N N . VAL A 1 194 ? -2.390 -9.987 -2.281 1.00 96.62 194 VAL A N 1
ATOM 1524 C CA . VAL A 1 194 ? -2.609 -9.621 -3.690 1.00 96.62 194 VAL A CA 1
ATOM 1525 C C . VAL A 1 194 ? -4.103 -9.455 -3.975 1.00 96.62 194 VAL A C 1
ATOM 1527 O O . VAL A 1 194 ? -4.498 -8.436 -4.540 1.00 96.62 194 VAL A O 1
ATOM 1530 N N . ARG A 1 195 ? -4.964 -10.382 -3.531 1.00 95.38 195 ARG A N 1
ATOM 1531 C CA . ARG A 1 195 ? -6.428 -10.246 -3.645 1.00 95.38 195 ARG A CA 1
ATOM 1532 C C . ARG A 1 195 ? -6.926 -8.984 -2.963 1.00 95.38 195 ARG A C 1
ATOM 1534 O O . ARG A 1 195 ? -7.720 -8.254 -3.543 1.00 95.38 195 ARG A O 1
ATOM 1541 N N . PHE A 1 196 ? -6.436 -8.688 -1.764 1.00 93.38 196 PHE A N 1
ATOM 1542 C CA . PHE A 1 196 ? -6.776 -7.485 -1.015 1.00 93.38 196 PHE A CA 1
ATOM 1543 C C . PHE A 1 196 ? -6.479 -6.208 -1.812 1.00 93.38 196 PHE A C 1
ATOM 1545 O O . PHE A 1 196 ? -7.311 -5.291 -1.826 1.00 93.38 196 PHE A O 1
ATOM 1552 N N . ALA A 1 197 ? -5.324 -6.162 -2.482 1.00 95.62 197 ALA A N 1
ATOM 1553 C CA . ALA A 1 197 ? -4.927 -5.061 -3.349 1.00 95.62 197 ALA A CA 1
ATOM 1554 C C . ALA A 1 197 ? -5.800 -4.980 -4.609 1.00 95.62 197 ALA A C 1
ATOM 1556 O O . ALA A 1 197 ? -6.308 -3.906 -4.935 1.00 95.62 197 ALA A O 1
ATOM 1557 N N . LEU A 1 198 ? -6.022 -6.110 -5.290 1.00 95.75 198 LEU A N 1
ATOM 1558 C CA . LEU A 1 198 ? -6.838 -6.179 -6.502 1.00 95.75 198 LEU A CA 1
ATOM 1559 C C . LEU A 1 198 ? -8.286 -5.782 -6.215 1.00 95.75 198 LEU A C 1
ATOM 1561 O O . LEU A 1 198 ? -8.781 -4.875 -6.860 1.00 95.75 198 LEU A O 1
ATOM 1565 N N . ARG A 1 199 ? -8.934 -6.328 -5.184 1.00 93.69 199 ARG A N 1
ATOM 1566 C CA . ARG A 1 199 ? -10.293 -5.948 -4.747 1.00 93.69 199 ARG A CA 1
ATOM 1567 C C . ARG A 1 199 ? -10.494 -4.433 -4.638 1.00 93.69 199 ARG A C 1
ATOM 1569 O O . ARG A 1 199 ? -11.539 -3.916 -5.021 1.00 93.69 199 ARG A O 1
ATOM 1576 N N . ARG A 1 200 ? -9.469 -3.709 -4.173 1.00 92.31 200 ARG A N 1
ATOM 1577 C CA . ARG A 1 200 ? -9.466 -2.244 -3.985 1.00 92.31 200 ARG A CA 1
ATOM 1578 C C . ARG A 1 200 ? -9.000 -1.453 -5.205 1.00 92.31 200 ARG A C 1
ATOM 1580 O O . ARG A 1 200 ? -8.603 -0.296 -5.077 1.00 92.31 200 ARG A O 1
ATOM 1587 N N . GLY A 1 201 ? -8.978 -2.075 -6.378 1.00 93.69 201 GLY A N 1
ATOM 1588 C CA . GLY A 1 201 ? -8.512 -1.420 -7.590 1.00 93.69 201 GLY A CA 1
ATOM 1589 C C . GLY A 1 201 ? -7.051 -1.004 -7.494 1.00 93.69 201 GLY A C 1
ATOM 1590 O O . GLY A 1 201 ? -6.700 0.082 -7.936 1.00 93.69 201 GLY A O 1
ATOM 1591 N N . GLY A 1 202 ? -6.201 -1.799 -6.841 1.00 93.12 202 GLY A N 1
ATOM 1592 C CA . GLY A 1 202 ? -4.776 -1.507 -6.695 1.00 93.12 202 GLY A CA 1
ATOM 1593 C C . GLY A 1 202 ? -4.460 -0.273 -5.847 1.00 93.12 202 GLY A C 1
ATOM 1594 O O . GLY A 1 202 ? -3.379 0.279 -6.008 1.00 93.12 202 GLY A O 1
ATOM 1595 N N . ARG A 1 203 ? -5.378 0.193 -4.985 1.00 93.69 203 ARG A N 1
ATOM 1596 C CA . ARG A 1 203 ? -5.135 1.278 -4.016 1.00 93.69 203 ARG A CA 1
ATOM 1597 C C . ARG A 1 203 ? -5.107 0.720 -2.596 1.00 93.69 203 ARG A C 1
ATOM 1599 O O . ARG A 1 203 ? -6.151 0.529 -1.973 1.00 93.69 203 ARG A O 1
ATOM 1606 N N . CYS A 1 204 ? -3.916 0.434 -2.080 1.00 93.12 204 CYS A N 1
ATOM 1607 C CA . CYS A 1 204 ? -3.765 -0.212 -0.777 1.00 93.12 204 CYS A CA 1
ATOM 1608 C C . CYS A 1 204 ? -2.425 0.083 -0.093 1.00 93.12 204 CYS A C 1
ATOM 1610 O O . CYS A 1 204 ? -1.431 0.416 -0.737 1.00 93.12 204 CYS A O 1
ATOM 1612 N N . LEU A 1 205 ? -2.402 -0.118 1.225 1.00 93.81 205 LEU A N 1
ATOM 1613 C CA . LEU A 1 205 ? -1.189 -0.217 2.030 1.00 93.81 205 LEU A CA 1
ATOM 1614 C C . LEU A 1 205 ? -0.990 -1.683 2.427 1.00 93.81 205 LEU A C 1
ATOM 1616 O O . LEU A 1 205 ? -1.819 -2.235 3.147 1.00 93.81 205 LEU A O 1
ATOM 1620 N N . ILE A 1 206 ? 0.101 -2.291 1.968 1.00 94.00 206 ILE A N 1
ATOM 1621 C CA . ILE A 1 206 ? 0.542 -3.617 2.405 1.00 94.00 206 ILE A CA 1
ATOM 1622 C C . ILE A 1 206 ? 1.532 -3.399 3.550 1.00 94.00 206 ILE A C 1
ATOM 1624 O O . ILE A 1 206 ? 2.666 -2.954 3.343 1.00 94.00 206 ILE A O 1
ATOM 1628 N N . ALA A 1 207 ? 1.061 -3.668 4.767 1.00 92.50 207 ALA A N 1
ATOM 1629 C CA . ALA A 1 207 ? 1.775 -3.391 6.012 1.00 92.50 207 ALA A CA 1
ATOM 1630 C C . ALA A 1 207 ? 2.302 -4.656 6.715 1.00 92.50 207 ALA A C 1
ATOM 1632 O O . ALA A 1 207 ? 2.507 -4.644 7.928 1.00 92.50 207 ALA A O 1
ATOM 1633 N N . ASP A 1 208 ? 2.496 -5.744 5.964 1.00 90.12 208 ASP A N 1
ATOM 1634 C CA . ASP A 1 208 ? 3.009 -7.008 6.496 1.00 90.12 208 ASP A CA 1
ATOM 1635 C C . ASP A 1 208 ? 4.386 -6.830 7.150 1.00 90.12 208 ASP A C 1
ATOM 1637 O O . ASP A 1 208 ? 5.181 -5.957 6.771 1.00 90.12 208 ASP A O 1
ATOM 1641 N N . GLU A 1 209 ? 4.712 -7.710 8.095 1.00 88.38 209 GLU A N 1
ATOM 1642 C CA . GLU A 1 209 ? 5.996 -7.701 8.791 1.00 88.38 209 GLU A CA 1
ATOM 1643 C C . GLU A 1 209 ? 7.189 -7.740 7.811 1.00 88.38 209 GLU A C 1
ATOM 1645 O O . GLU A 1 209 ? 7.122 -8.215 6.666 1.00 88.38 209 GLU A O 1
ATOM 1650 N N . MET A 1 210 ? 8.311 -7.152 8.226 1.00 88.06 210 MET A N 1
ATOM 1651 C CA . MET A 1 210 ? 9.552 -7.211 7.454 1.00 88.06 210 MET A CA 1
ATOM 1652 C C . MET A 1 210 ? 9.998 -8.668 7.249 1.00 88.06 210 MET A C 1
ATOM 1654 O O . MET A 1 210 ? 9.973 -9.469 8.172 1.00 88.06 210 MET A O 1
ATOM 1658 N N . GLY A 1 211 ? 10.385 -9.013 6.017 1.00 88.06 211 GLY A N 1
ATOM 1659 C CA . GLY A 1 211 ? 10.785 -10.377 5.646 1.00 88.06 211 GLY A CA 1
ATOM 1660 C C . GLY A 1 211 ? 9.673 -11.276 5.087 1.00 88.06 211 GLY A C 1
ATOM 1661 O O . GLY A 1 211 ? 9.988 -12.320 4.532 1.00 88.06 211 GLY A O 1
ATOM 1662 N N . LEU A 1 212 ? 8.397 -10.868 5.124 1.00 91.06 212 LEU A N 1
ATOM 1663 C CA . LEU A 1 212 ? 7.274 -11.683 4.617 1.00 91.06 212 LEU A CA 1
ATOM 1664 C C . LEU A 1 212 ? 7.025 -11.598 3.097 1.00 91.06 212 LEU A C 1
ATOM 1666 O O . LEU A 1 212 ? 6.009 -12.086 2.604 1.00 91.06 212 LEU A O 1
ATOM 1670 N N . GLY A 1 213 ? 7.931 -10.984 2.330 1.00 92.62 213 GLY A N 1
ATOM 1671 C CA . GLY A 1 213 ? 7.801 -10.897 0.870 1.00 92.62 213 GLY A CA 1
ATOM 1672 C C . GLY A 1 213 ? 6.761 -9.876 0.388 1.00 92.62 213 GLY A C 1
ATOM 1673 O O . GLY A 1 213 ? 5.950 -10.166 -0.485 1.00 92.62 213 GLY A O 1
ATOM 1674 N N . LYS A 1 214 ? 6.789 -8.646 0.914 1.00 95.75 214 LYS A N 1
ATOM 1675 C CA . LYS A 1 214 ? 5.951 -7.544 0.392 1.00 95.75 214 LYS A CA 1
ATOM 1676 C C . LYS A 1 214 ? 6.260 -7.207 -1.071 1.00 95.75 214 LYS A C 1
ATOM 1678 O O . LYS A 1 214 ? 5.359 -6.878 -1.836 1.00 95.75 214 LYS A O 1
ATOM 1683 N N . THR A 1 215 ? 7.527 -7.322 -1.465 1.00 96.12 215 THR A N 1
ATOM 1684 C CA . THR A 1 215 ? 7.993 -7.054 -2.831 1.00 96.12 215 THR A CA 1
ATOM 1685 C C . THR A 1 215 ? 7.336 -7.988 -3.847 1.00 96.12 215 THR A C 1
ATOM 1687 O O . THR A 1 215 ? 6.758 -7.505 -4.815 1.00 96.12 215 THR A O 1
ATOM 1690 N N . ILE A 1 216 ? 7.323 -9.306 -3.600 1.00 96.69 216 ILE A N 1
ATOM 1691 C CA . ILE A 1 216 ? 6.691 -10.277 -4.511 1.00 96.69 216 ILE A CA 1
ATOM 1692 C C . ILE A 1 216 ? 5.172 -10.057 -4.618 1.00 96.69 216 ILE A C 1
ATOM 1694 O O . ILE A 1 216 ? 4.611 -10.157 -5.712 1.00 96.69 216 ILE A O 1
ATOM 1698 N N . GLN A 1 217 ? 4.504 -9.661 -3.526 1.00 97.31 217 GLN A N 1
ATOM 1699 C CA . GLN A 1 217 ? 3.092 -9.264 -3.572 1.00 97.31 217 GLN A CA 1
ATOM 1700 C C . GLN A 1 217 ? 2.889 -8.033 -4.470 1.00 97.31 217 GLN A C 1
ATOM 1702 O O . GLN A 1 217 ? 2.036 -8.044 -5.355 1.00 97.31 217 GLN A O 1
ATOM 1707 N N . ALA A 1 218 ? 3.704 -6.988 -4.296 1.00 97.50 218 ALA A N 1
ATOM 1708 C CA . ALA A 1 218 ? 3.618 -5.764 -5.091 1.00 97.50 218 ALA A CA 1
ATOM 1709 C C . ALA A 1 218 ? 3.883 -6.015 -6.584 1.00 97.50 218 ALA A C 1
ATOM 1711 O O . ALA A 1 218 ? 3.152 -5.502 -7.429 1.00 97.50 218 ALA A O 1
ATOM 1712 N N . ILE A 1 219 ? 4.882 -6.845 -6.907 1.00 97.31 219 ILE A N 1
ATOM 1713 C CA . ILE A 1 219 ? 5.194 -7.264 -8.281 1.00 97.31 219 ILE A CA 1
ATOM 1714 C C . ILE A 1 219 ? 4.025 -8.046 -8.890 1.00 97.31 219 ILE A C 1
ATOM 1716 O O . ILE A 1 219 ? 3.675 -7.826 -10.048 1.00 97.31 219 ILE A O 1
ATOM 1720 N N . SER A 1 220 ? 3.371 -8.909 -8.112 1.00 97.31 220 SER A N 1
ATOM 1721 C CA . SER A 1 220 ? 2.193 -9.656 -8.570 1.00 97.31 220 SER A CA 1
ATOM 1722 C C . SER A 1 220 ? 1.036 -8.720 -8.930 1.00 97.31 220 SER A C 1
ATOM 1724 O O . SER A 1 220 ? 0.438 -8.843 -9.998 1.00 97.31 220 SER A O 1
ATOM 1726 N N . VAL A 1 221 ? 0.756 -7.719 -8.094 1.00 97.06 221 VAL A N 1
ATOM 1727 C CA . VAL A 1 221 ? -0.272 -6.712 -8.403 1.00 97.06 221 VAL A CA 1
ATOM 1728 C C . VAL A 1 221 ? 0.131 -5.874 -9.625 1.00 97.06 221 VAL A C 1
ATOM 1730 O O . VAL A 1 221 ? -0.689 -5.653 -10.513 1.00 97.06 221 VAL A O 1
ATOM 1733 N N . ALA A 1 222 ? 1.398 -5.460 -9.718 1.00 96.06 222 ALA A N 1
ATOM 1734 C CA . ALA A 1 222 ? 1.943 -4.754 -10.879 1.00 96.06 222 ALA A CA 1
ATOM 1735 C C . ALA A 1 222 ? 1.780 -5.553 -12.181 1.00 96.06 222 ALA A C 1
ATOM 1737 O O . ALA A 1 222 ? 1.381 -4.992 -13.198 1.00 96.06 222 ALA A O 1
ATOM 1738 N N . CYS A 1 223 ? 2.020 -6.865 -12.143 1.00 95.62 223 CYS A N 1
ATOM 1739 C CA . CYS A 1 223 ? 1.813 -7.758 -13.279 1.00 95.62 223 CYS A CA 1
ATOM 1740 C C . CYS A 1 223 ? 0.353 -7.757 -13.752 1.00 95.62 223 CYS A C 1
ATOM 1742 O O . CYS A 1 223 ? 0.106 -7.692 -14.956 1.00 95.62 223 CYS A O 1
ATOM 1744 N N . CYS A 1 224 ? -0.608 -7.782 -12.823 1.00 95.31 224 CYS A N 1
ATOM 1745 C CA . CYS A 1 224 ? -2.039 -7.769 -13.141 1.00 95.31 224 CYS A CA 1
ATOM 1746 C C . CYS A 1 224 ? -2.470 -6.494 -13.894 1.00 95.31 224 CYS A C 1
ATOM 1748 O O . CYS A 1 224 ? -3.361 -6.562 -14.741 1.00 95.31 224 CYS A O 1
ATOM 1750 N N . PHE A 1 225 ? -1.814 -5.358 -13.624 1.00 94.31 225 PHE A N 1
ATOM 1751 C CA . PHE A 1 225 ? -2.090 -4.053 -14.245 1.00 94.31 225 PHE A CA 1
ATOM 1752 C C . PHE A 1 225 ? -1.059 -3.630 -15.307 1.00 94.31 225 PHE A C 1
ATOM 1754 O O . PHE A 1 225 ? -1.088 -2.495 -15.784 1.00 94.31 225 PHE A O 1
ATOM 1761 N N . SER A 1 226 ? -0.146 -4.522 -15.698 1.00 91.44 226 SER A N 1
ATOM 1762 C CA . SER A 1 226 ? 0.956 -4.203 -16.620 1.00 91.44 226 SER A CA 1
ATOM 1763 C C . SER A 1 226 ? 0.493 -3.794 -18.025 1.00 91.44 226 SER A C 1
ATOM 1765 O O . SER A 1 226 ? 1.174 -3.013 -18.691 1.00 91.44 226 SER A O 1
ATOM 1767 N N . ASP A 1 227 ? -0.689 -4.250 -18.446 1.00 91.50 227 ASP A N 1
ATOM 1768 C CA . ASP A 1 227 ? -1.296 -3.901 -19.737 1.00 91.50 227 ASP A CA 1
ATOM 1769 C C . ASP A 1 227 ? -1.853 -2.463 -19.764 1.00 91.50 227 ASP A C 1
ATOM 1771 O O . ASP A 1 227 ? -2.123 -1.920 -20.833 1.00 91.50 227 ASP A O 1
ATOM 1775 N N . GLU A 1 228 ? -2.046 -1.832 -18.599 1.00 93.56 228 GLU A N 1
ATOM 1776 C CA . GLU A 1 228 ? -2.701 -0.521 -18.492 1.00 93.56 228 GLU A CA 1
ATOM 1777 C C . GLU A 1 228 ? -1.752 0.661 -18.730 1.00 93.56 228 GLU A C 1
ATOM 1779 O O . GLU A 1 228 ? -2.200 1.791 -18.926 1.00 93.56 228 GLU A O 1
ATOM 1784 N N . GLY A 1 229 ? -0.438 0.433 -18.695 1.00 93.12 229 GLY A N 1
ATOM 1785 C CA . GLY A 1 229 ? 0.556 1.480 -18.903 1.00 93.12 229 GLY A CA 1
ATOM 1786 C C . GLY A 1 229 ? 1.827 1.285 -18.080 1.00 93.12 229 GLY A C 1
ATOM 1787 O O . GLY A 1 229 ? 2.042 0.221 -17.498 1.00 93.12 229 GLY A O 1
ATOM 1788 N N . PRO A 1 230 ? 2.698 2.306 -18.035 1.00 95.25 230 PRO A N 1
ATOM 1789 C CA . PRO A 1 230 ? 3.985 2.194 -17.377 1.00 95.25 230 PRO A CA 1
ATOM 1790 C C . PRO A 1 230 ? 3.878 2.260 -15.854 1.00 95.25 230 PRO A C 1
ATOM 1792 O O . PRO A 1 230 ? 3.036 2.967 -15.294 1.00 95.25 230 PRO A O 1
ATOM 1795 N N . ILE A 1 231 ? 4.811 1.571 -15.202 1.00 96.88 231 ILE A N 1
ATOM 1796 C CA . ILE A 1 231 ? 4.863 1.391 -13.753 1.00 96.88 231 ILE A CA 1
ATOM 1797 C C . ILE A 1 231 ? 5.992 2.235 -13.166 1.00 96.88 231 ILE A C 1
ATOM 1799 O O . ILE A 1 231 ? 7.126 2.199 -13.650 1.00 96.88 231 ILE A O 1
ATOM 1803 N N . LEU A 1 232 ? 5.685 2.969 -12.100 1.00 97.69 232 LEU A N 1
ATOM 1804 C CA . LEU A 1 232 ? 6.645 3.752 -11.331 1.00 97.69 232 LEU A CA 1
ATOM 1805 C C . LEU A 1 232 ? 6.900 3.087 -9.979 1.00 97.69 232 LEU A C 1
ATOM 1807 O O . LEU A 1 232 ? 5.976 2.906 -9.193 1.00 97.69 232 LEU A O 1
ATOM 1811 N N . ILE A 1 233 ? 8.153 2.773 -9.674 1.00 98.06 233 ILE A N 1
ATOM 1812 C CA . ILE A 1 233 ? 8.571 2.240 -8.378 1.00 98.06 233 ILE A CA 1
ATOM 1813 C C . ILE A 1 233 ? 9.441 3.285 -7.691 1.00 98.06 233 ILE A C 1
ATOM 1815 O O . ILE A 1 233 ? 10.497 3.671 -8.193 1.00 98.06 233 ILE A O 1
ATOM 1819 N N . VAL A 1 234 ? 8.991 3.739 -6.529 1.00 97.62 234 VAL A N 1
ATOM 1820 C CA . VAL A 1 234 ? 9.690 4.695 -5.676 1.00 97.62 234 VAL A CA 1
ATOM 1821 C C . VAL A 1 234 ? 10.216 3.945 -4.465 1.00 97.62 234 VAL A C 1
ATOM 1823 O O . VAL A 1 234 ? 9.435 3.467 -3.650 1.00 97.62 234 VAL A O 1
ATOM 1826 N N . CYS A 1 235 ? 11.534 3.836 -4.329 1.00 96.62 235 CYS A N 1
ATOM 1827 C CA . CYS A 1 235 ? 12.155 3.072 -3.247 1.00 96.62 235 CYS A CA 1
ATOM 1828 C C . CYS A 1 235 ? 13.358 3.814 -2.639 1.00 96.62 235 CYS A C 1
ATOM 1830 O O . CYS A 1 235 ? 13.867 4.787 -3.209 1.00 96.62 235 CYS A O 1
ATOM 1832 N N . PRO A 1 236 ? 13.878 3.389 -1.475 1.00 95.12 236 PRO A N 1
ATOM 1833 C CA . PRO A 1 236 ? 15.183 3.831 -1.001 1.00 95.12 236 PRO A CA 1
ATOM 1834 C C . PRO A 1 236 ? 16.271 3.638 -2.068 1.00 95.12 236 PRO A C 1
ATOM 1836 O O . PRO A 1 236 ? 16.277 2.661 -2.816 1.00 95.12 236 PRO A O 1
ATOM 1839 N N . ALA A 1 237 ? 17.235 4.562 -2.122 1.00 94.50 237 ALA A N 1
ATOM 1840 C CA . ALA A 1 237 ? 18.269 4.585 -3.162 1.00 94.50 237 ALA A CA 1
ATOM 1841 C C . ALA A 1 237 ? 19.095 3.287 -3.249 1.00 94.50 237 ALA A C 1
ATOM 1843 O O . ALA A 1 237 ? 19.576 2.946 -4.331 1.00 94.50 237 ALA A O 1
ATOM 1844 N N . VAL A 1 238 ? 19.239 2.583 -2.124 1.00 94.38 238 VAL A N 1
ATOM 1845 C CA . VAL A 1 238 ? 19.976 1.317 -2.001 1.00 94.38 238 VAL A CA 1
ATOM 1846 C C . VAL A 1 238 ? 19.204 0.113 -2.550 1.00 94.38 238 VAL A C 1
ATOM 1848 O O . VAL A 1 238 ? 19.826 -0.875 -2.911 1.00 94.38 238 VAL A O 1
ATOM 1851 N N . LEU A 1 239 ? 17.872 0.201 -2.657 1.00 95.50 239 LEU A N 1
ATOM 1852 C CA . LEU A 1 239 ? 17.016 -0.913 -3.082 1.00 95.50 239 LEU A CA 1
ATOM 1853 C C . LEU A 1 239 ? 16.735 -0.927 -4.590 1.00 95.50 239 LEU A C 1
ATOM 1855 O O . LEU A 1 239 ? 16.152 -1.882 -5.080 1.00 95.50 239 LEU A O 1
ATOM 1859 N N . ARG A 1 240 ? 17.164 0.090 -5.352 1.00 95.81 240 ARG A N 1
ATOM 1860 C CA . ARG A 1 240 ? 16.850 0.198 -6.793 1.00 95.81 240 ARG A CA 1
ATOM 1861 C C . ARG A 1 240 ? 17.324 -1.003 -7.612 1.00 95.81 240 ARG A C 1
ATOM 1863 O O . ARG A 1 240 ? 16.571 -1.494 -8.442 1.00 95.81 240 ARG A O 1
ATOM 1870 N N . HIS A 1 241 ? 18.551 -1.469 -7.371 1.00 95.38 241 HIS A N 1
ATOM 1871 C CA . HIS A 1 241 ? 19.089 -2.648 -8.057 1.00 95.38 241 HIS A CA 1
ATOM 1872 C C . HIS A 1 241 ? 18.354 -3.923 -7.648 1.00 95.38 241 HIS A C 1
ATOM 1874 O O . HIS A 1 241 ? 17.957 -4.685 -8.516 1.00 95.38 241 HIS A O 1
ATOM 1880 N N . SER A 1 242 ? 18.081 -4.094 -6.352 1.00 95.75 242 SER A N 1
ATOM 1881 C CA . SER A 1 242 ? 17.304 -5.234 -5.852 1.00 95.75 242 SER A CA 1
ATOM 1882 C C . SER A 1 242 ? 15.900 -5.277 -6.465 1.00 95.75 242 SER A C 1
ATOM 1884 O O . SER A 1 242 ? 15.454 -6.333 -6.889 1.00 95.75 242 SER A O 1
ATOM 1886 N N . TRP A 1 243 ? 15.228 -4.131 -6.609 1.00 96.88 243 TRP A N 1
ATOM 1887 C CA . TRP A 1 243 ? 13.949 -4.055 -7.319 1.00 96.88 243 TRP A CA 1
ATOM 1888 C C . TRP A 1 243 ? 14.063 -4.469 -8.789 1.00 96.88 243 TRP A C 1
ATOM 1890 O O . TRP A 1 243 ? 13.176 -5.154 -9.287 1.00 96.88 243 TRP A O 1
ATOM 1900 N N . ALA A 1 244 ? 15.135 -4.075 -9.481 1.00 95.38 244 ALA A N 1
ATOM 1901 C CA . ALA A 1 244 ? 15.379 -4.491 -10.861 1.00 95.38 244 ALA A CA 1
ATOM 1902 C C . ALA A 1 244 ? 15.549 -6.014 -10.968 1.00 95.38 244 ALA A C 1
ATOM 1904 O O . ALA A 1 244 ? 14.881 -6.648 -11.777 1.00 95.38 244 ALA A O 1
ATOM 1905 N N . GLU A 1 245 ? 16.381 -6.595 -10.101 1.00 95.00 245 GLU A N 1
ATOM 1906 C CA . GLU A 1 245 ? 16.640 -8.038 -10.045 1.00 95.00 245 GLU A CA 1
ATOM 1907 C C . GLU A 1 245 ? 15.360 -8.836 -9.757 1.00 95.00 245 GLU A C 1
ATOM 1909 O O . GLU A 1 245 ? 15.074 -9.814 -10.444 1.00 95.00 245 GLU A O 1
ATOM 1914 N N . GLU A 1 246 ? 14.546 -8.396 -8.793 1.00 95.94 246 GLU A N 1
ATOM 1915 C CA . GLU A 1 246 ? 13.269 -9.037 -8.460 1.00 95.94 246 GLU A CA 1
ATOM 1916 C C . GLU A 1 246 ? 12.261 -8.942 -9.620 1.00 95.94 246 GLU A C 1
ATOM 1918 O O . GLU A 1 246 ? 11.571 -9.914 -9.923 1.00 95.94 246 GLU A O 1
ATOM 1923 N N . LEU A 1 247 ? 12.181 -7.798 -10.310 1.00 95.56 247 LEU A N 1
ATOM 1924 C CA . LEU A 1 247 ? 11.318 -7.645 -11.487 1.00 95.56 247 LEU A CA 1
ATOM 1925 C C . LEU A 1 247 ? 11.731 -8.585 -12.620 1.00 95.56 247 LEU A C 1
ATOM 1927 O O . LEU A 1 247 ? 10.869 -9.235 -13.207 1.00 95.56 247 LEU A O 1
ATOM 1931 N N . GLU A 1 248 ? 13.028 -8.670 -12.918 1.00 93.88 248 GLU A N 1
ATOM 1932 C CA . GLU A 1 248 ? 13.560 -9.574 -13.943 1.00 93.88 248 GLU A CA 1
ATOM 1933 C C . GLU A 1 248 ? 13.343 -11.044 -13.567 1.00 93.88 248 GLU A C 1
ATOM 1935 O O . GLU A 1 248 ? 13.010 -11.866 -14.422 1.00 93.88 248 GLU A O 1
ATOM 1940 N N . HIS A 1 249 ? 13.486 -11.376 -12.282 1.00 93.62 249 HIS A N 1
ATOM 1941 C CA . HIS A 1 249 ? 13.293 -12.731 -11.783 1.00 93.62 249 HIS A CA 1
ATOM 1942 C C . HIS A 1 249 ? 11.829 -13.184 -11.876 1.00 93.62 249 HIS A C 1
ATOM 1944 O O . HIS A 1 249 ? 11.542 -14.281 -12.365 1.00 93.62 249 HIS A O 1
ATOM 1950 N N . TRP A 1 250 ? 10.895 -12.345 -11.421 1.00 94.75 250 TRP A N 1
ATOM 1951 C CA . TRP A 1 250 ? 9.482 -12.713 -11.299 1.00 94.75 250 TRP A CA 1
ATOM 1952 C C . TRP A 1 250 ? 8.655 -12.463 -12.558 1.00 94.75 250 TRP A C 1
ATOM 1954 O O . TRP A 1 250 ? 7.612 -13.101 -12.727 1.00 94.75 250 TRP A O 1
ATOM 1964 N N . LEU A 1 251 ? 9.096 -11.570 -13.450 1.00 91.31 251 LEU A N 1
ATOM 1965 C CA . LEU A 1 251 ? 8.395 -11.219 -14.687 1.00 91.31 251 LEU A CA 1
ATOM 1966 C C . LEU A 1 251 ? 9.267 -11.532 -15.914 1.00 91.31 251 LEU A C 1
ATOM 1968 O O . LEU A 1 251 ? 9.839 -10.618 -16.504 1.00 91.31 251 LEU A O 1
ATOM 1972 N N . PRO A 1 252 ? 9.307 -12.794 -16.388 1.00 83.50 252 PRO A N 1
ATOM 1973 C CA . PRO A 1 252 ? 10.149 -13.203 -17.521 1.00 83.50 252 PRO A CA 1
ATOM 1974 C C . PRO A 1 252 ? 9.870 -12.452 -18.833 1.00 83.50 252 PRO A C 1
ATOM 1976 O O . PRO A 1 252 ? 10.677 -12.470 -19.758 1.00 83.50 252 PRO A O 1
ATOM 1979 N N . THR A 1 253 ? 8.700 -11.819 -18.946 1.00 85.31 253 THR A N 1
ATOM 1980 C CA . THR A 1 253 ? 8.309 -10.984 -20.088 1.00 85.31 253 THR A CA 1
ATOM 1981 C C . THR A 1 253 ? 8.963 -9.601 -20.078 1.00 85.31 253 THR A C 1
ATOM 1983 O O . THR A 1 253 ? 8.945 -8.920 -21.106 1.00 85.31 253 THR A O 1
ATOM 1986 N N . LEU A 1 254 ? 9.499 -9.154 -18.938 1.00 87.75 254 LEU A N 1
ATOM 1987 C CA . LEU A 1 254 ? 10.295 -7.937 -18.843 1.00 87.75 254 LEU A CA 1
ATOM 1988 C C . LEU A 1 254 ? 11.740 -8.260 -19.206 1.00 87.75 254 LEU A C 1
ATOM 1990 O O . LEU A 1 254 ? 12.418 -9.032 -18.537 1.00 87.75 254 LEU A O 1
ATOM 1994 N N . VAL A 1 255 ? 12.221 -7.636 -20.277 1.00 87.75 255 VAL A N 1
ATOM 1995 C CA . VAL A 1 255 ? 13.653 -7.627 -20.584 1.00 87.75 255 VAL A CA 1
ATOM 1996 C C . VAL A 1 255 ? 14.331 -6.495 -19.808 1.00 87.75 255 VAL A C 1
ATOM 1998 O O . VAL A 1 255 ? 13.682 -5.474 -19.578 1.00 87.75 255 VAL A O 1
ATOM 2001 N N . PRO A 1 256 ? 15.641 -6.575 -19.503 1.00 86.50 256 PRO A N 1
ATOM 2002 C CA . PRO A 1 256 ? 16.351 -5.512 -18.777 1.00 86.50 256 PRO A CA 1
ATOM 2003 C C . PRO A 1 256 ? 16.183 -4.113 -19.396 1.00 86.50 256 PRO A C 1
ATOM 2005 O O . PRO A 1 256 ? 16.130 -3.106 -18.708 1.00 86.50 256 PRO A O 1
ATOM 2008 N N . LYS A 1 257 ? 16.007 -4.047 -20.722 1.00 87.19 257 LYS A N 1
ATOM 2009 C CA . LYS A 1 257 ? 15.776 -2.808 -21.491 1.00 87.19 257 LYS A CA 1
ATOM 2010 C C . LYS A 1 257 ? 14.434 -2.128 -21.185 1.00 87.19 257 LYS A C 1
ATOM 2012 O O . LYS A 1 257 ? 14.260 -0.954 -21.493 1.00 87.19 257 LYS A O 1
ATOM 2017 N N . ASP A 1 258 ? 13.462 -2.882 -20.675 1.00 91.62 258 ASP A N 1
ATOM 2018 C CA . ASP A 1 258 ? 12.141 -2.373 -20.308 1.00 91.62 258 ASP A CA 1
ATOM 2019 C C . ASP A 1 258 ? 12.145 -1.757 -18.892 1.00 91.62 258 ASP A C 1
ATOM 2021 O O . ASP A 1 258 ? 11.179 -1.072 -18.542 1.00 91.62 258 ASP A O 1
ATOM 2025 N N . ILE A 1 259 ? 13.209 -1.976 -18.104 1.00 94.38 259 ILE A N 1
ATOM 2026 C CA . ILE A 1 259 ? 13.389 -1.467 -16.740 1.00 94.38 259 ILE A CA 1
ATOM 2027 C C . ILE A 1 259 ? 14.430 -0.347 -16.766 1.00 94.38 259 ILE A C 1
ATOM 2029 O O . ILE A 1 259 ? 15.586 -0.555 -17.122 1.00 94.38 259 ILE A O 1
ATOM 2033 N N . HIS A 1 260 ? 14.033 0.854 -16.357 1.00 95.69 260 HIS A N 1
ATOM 2034 C CA . HIS A 1 260 ? 14.935 2.002 -16.286 1.00 95.69 260 HIS A CA 1
ATOM 2035 C C . HIS A 1 260 ? 15.223 2.390 -14.840 1.00 95.69 260 HIS A C 1
ATOM 2037 O O . HIS A 1 260 ? 14.304 2.675 -14.068 1.00 95.69 260 HIS A O 1
ATOM 2043 N N . LEU A 1 261 ? 16.505 2.422 -14.477 1.00 95.44 261 LEU A N 1
ATOM 2044 C CA . LEU A 1 261 ? 16.965 2.803 -13.145 1.00 95.44 261 LEU A CA 1
ATOM 2045 C C . LEU A 1 261 ? 17.468 4.243 -13.163 1.00 95.44 261 LEU A C 1
ATOM 2047 O O . LEU A 1 261 ? 18.372 4.586 -13.917 1.00 95.44 261 LEU A O 1
ATOM 2051 N N . VAL A 1 262 ? 16.910 5.084 -12.296 1.00 94.19 262 VAL A N 1
ATOM 2052 C CA . VAL A 1 262 ? 17.250 6.510 -12.255 1.00 94.19 262 VAL A CA 1
ATOM 2053 C C . VAL A 1 262 ? 18.220 6.793 -11.108 1.00 94.19 262 VAL A C 1
ATOM 2055 O O . VAL A 1 262 ? 17.844 6.706 -9.928 1.00 94.19 262 VAL A O 1
ATOM 2058 N N . PHE A 1 263 ? 19.460 7.175 -11.435 1.00 91.25 263 PHE A N 1
ATOM 2059 C CA . PHE A 1 263 ? 20.517 7.525 -10.478 1.00 91.25 263 PHE A CA 1
ATOM 2060 C C . PHE A 1 263 ? 20.787 9.019 -10.380 1.00 91.25 263 PHE A C 1
ATOM 2062 O O . PHE A 1 263 ? 21.022 9.518 -9.275 1.00 91.25 263 PHE A O 1
ATOM 2069 N N . GLY A 1 264 ? 20.707 9.725 -11.501 1.00 88.31 264 GLY A N 1
ATOM 2070 C CA . GLY A 1 264 ? 21.001 11.144 -11.615 1.00 88.31 264 GLY A CA 1
ATOM 2071 C C . GLY A 1 264 ? 20.142 11.846 -12.661 1.00 88.31 264 GLY A C 1
ATOM 2072 O O . GLY A 1 264 ? 19.176 11.300 -13.181 1.00 88.31 264 GLY A O 1
ATOM 2073 N N . HIS A 1 265 ? 20.489 13.100 -12.952 1.00 80.25 265 HIS A N 1
ATOM 2074 C CA . HIS A 1 265 ? 19.771 13.901 -13.949 1.00 80.25 265 HIS A CA 1
ATOM 2075 C C . HIS A 1 265 ? 20.007 13.410 -15.385 1.00 80.25 265 HIS A C 1
ATOM 2077 O O . HIS A 1 265 ? 19.153 13.596 -16.241 1.00 80.25 265 HIS A O 1
ATOM 2083 N N . GLN A 1 266 ? 21.145 12.755 -15.632 1.00 83.38 266 GLN A N 1
ATOM 2084 C CA . GLN A 1 266 ? 21.477 12.165 -16.932 1.00 83.38 266 GLN A CA 1
ATOM 2085 C C . GLN A 1 266 ? 20.554 10.990 -17.284 1.00 83.38 266 GLN A C 1
ATOM 2087 O O . GLN A 1 266 ? 20.323 10.728 -18.456 1.00 83.38 266 GLN A O 1
ATOM 2092 N N . ASP A 1 267 ? 19.948 10.357 -16.276 1.00 83.94 267 ASP A N 1
ATOM 2093 C CA . ASP A 1 267 ? 18.976 9.275 -16.448 1.00 83.94 267 ASP A CA 1
ATOM 2094 C C . ASP A 1 267 ? 17.536 9.807 -16.585 1.00 83.94 267 ASP A C 1
ATOM 2096 O O . ASP A 1 267 ? 16.578 9.069 -16.335 1.00 83.94 267 ASP A O 1
ATOM 2100 N N . SER A 1 268 ? 17.356 11.098 -16.907 1.00 82.12 268 SER A N 1
ATOM 2101 C CA . SER A 1 268 ? 16.023 11.667 -17.143 1.00 82.12 268 SER A CA 1
ATOM 2102 C C . SER A 1 268 ? 15.327 10.933 -18.286 1.00 82.12 268 SER A C 1
ATOM 2104 O O . SER A 1 268 ? 15.958 10.544 -19.269 1.00 82.12 268 SER A O 1
ATOM 2106 N N . LEU A 1 269 ? 14.006 10.793 -18.180 1.00 83.88 269 LEU A N 1
ATOM 2107 C CA . LEU A 1 269 ? 13.203 10.132 -19.211 1.00 83.88 269 LEU A CA 1
ATOM 2108 C C . LEU A 1 269 ? 13.216 10.898 -20.542 1.00 83.88 269 LEU A C 1
ATOM 2110 O O . LEU A 1 269 ? 12.980 10.287 -21.578 1.00 83.88 269 LEU A O 1
ATOM 2114 N N . ASP A 1 270 ? 13.533 12.195 -20.511 1.00 83.62 270 ASP A N 1
ATOM 2115 C CA . ASP A 1 270 ? 13.619 13.069 -21.690 1.00 83.62 270 ASP A CA 1
ATOM 2116 C C . ASP A 1 270 ? 14.730 12.656 -22.664 1.00 83.62 270 ASP A C 1
ATOM 2118 O O . ASP A 1 270 ? 14.662 12.953 -23.853 1.00 83.62 270 ASP A O 1
ATOM 2122 N N . TYR A 1 271 ? 15.760 11.968 -22.163 1.00 81.19 271 TYR A N 1
ATOM 2123 C CA . TYR A 1 271 ? 16.904 11.525 -22.961 1.00 81.19 271 TYR A CA 1
ATOM 2124 C C . TYR A 1 271 ? 16.725 10.113 -23.528 1.00 81.19 271 TYR A C 1
ATOM 2126 O O . TYR A 1 271 ? 17.616 9.608 -24.210 1.00 81.19 271 TYR A O 1
ATOM 2134 N N . LEU A 1 272 ? 15.603 9.450 -23.235 1.00 83.00 272 LEU A N 1
ATOM 2135 C CA . LEU A 1 272 ? 15.353 8.086 -23.683 1.00 83.00 272 LEU A CA 1
ATOM 2136 C C . LEU A 1 272 ? 14.642 8.085 -25.037 1.00 83.00 272 LEU A C 1
ATOM 2138 O O . LEU A 1 272 ? 13.544 8.614 -25.175 1.00 83.00 272 LEU A O 1
ATOM 2142 N N . GLU A 1 273 ? 15.226 7.396 -26.018 1.00 78.69 273 GLU A N 1
ATOM 2143 C CA . GLU A 1 273 ? 14.606 7.193 -27.338 1.00 78.69 273 GLU A CA 1
ATOM 2144 C C . GLU A 1 273 ? 13.327 6.347 -27.261 1.00 78.69 273 GLU A C 1
ATOM 2146 O O . GLU A 1 273 ? 12.414 6.487 -28.075 1.00 78.69 273 GLU A O 1
ATOM 2151 N N . ARG A 1 274 ? 13.255 5.450 -26.270 1.00 83.44 274 ARG A N 1
ATOM 2152 C CA . ARG A 1 274 ? 12.111 4.574 -26.022 1.00 83.44 274 ARG A CA 1
ATOM 2153 C C . ARG A 1 274 ? 11.648 4.709 -24.583 1.00 83.44 274 ARG A C 1
ATOM 2155 O O . ARG A 1 274 ? 12.441 4.641 -23.648 1.00 83.44 274 ARG A O 1
ATOM 2162 N N . HIS A 1 275 ? 10.335 4.788 -24.402 1.00 84.75 275 HIS A N 1
ATOM 2163 C CA . HIS A 1 275 ? 9.740 4.807 -23.076 1.00 84.75 275 HIS A CA 1
ATOM 2164 C C . HIS A 1 275 ? 9.827 3.424 -22.395 1.00 84.75 275 HIS A C 1
ATOM 2166 O O . HIS A 1 275 ? 9.278 2.451 -22.923 1.00 84.75 275 HIS A O 1
ATOM 2172 N N . PRO A 1 276 ? 10.476 3.319 -21.219 1.00 91.19 276 PRO A N 1
ATOM 2173 C CA . PRO A 1 276 ? 10.612 2.061 -20.481 1.00 91.19 276 PRO A CA 1
ATOM 2174 C C . PRO A 1 276 ? 9.277 1.658 -19.852 1.00 91.19 276 PRO A C 1
ATOM 2176 O O . PRO A 1 276 ? 8.515 2.530 -19.429 1.00 91.19 276 PRO A O 1
ATOM 2179 N N . LYS A 1 277 ? 8.976 0.360 -19.760 1.00 93.94 277 LYS A N 1
ATOM 2180 C CA . LYS A 1 277 ? 7.722 -0.117 -19.147 1.00 93.94 277 LYS A CA 1
ATOM 2181 C C . LYS A 1 277 ? 7.717 0.090 -17.635 1.00 93.94 277 LYS A C 1
ATOM 2183 O O . LYS A 1 277 ? 6.674 0.413 -17.076 1.00 93.94 277 LYS A O 1
ATOM 2188 N N . VAL A 1 278 ? 8.873 -0.060 -16.992 1.00 96.50 278 VAL A N 1
ATOM 2189 C CA . VAL A 1 278 ? 9.036 0.108 -15.546 1.00 96.50 278 VAL A CA 1
ATOM 2190 C C . VAL A 1 278 ? 10.150 1.107 -15.273 1.00 96.50 278 VAL A C 1
ATOM 2192 O O . VAL A 1 278 ? 11.210 1.051 -15.893 1.00 96.50 278 VAL A O 1
ATOM 2195 N N . VAL A 1 279 ? 9.921 2.029 -14.342 1.00 97.00 279 VAL A N 1
ATOM 2196 C CA . VAL A 1 279 ? 10.936 2.980 -13.881 1.00 97.00 279 VAL A CA 1
ATOM 2197 C C . VAL A 1 279 ? 11.118 2.835 -12.384 1.00 97.00 279 VAL A C 1
ATOM 2199 O O . VAL A 1 279 ? 10.151 2.938 -11.634 1.00 97.00 279 VAL A O 1
ATOM 2202 N N . VAL A 1 280 ? 12.361 2.635 -11.949 1.00 97.62 280 VAL A N 1
ATOM 2203 C CA . VAL A 1 280 ? 12.725 2.545 -10.534 1.00 97.62 280 VAL A CA 1
ATOM 2204 C C . VAL A 1 280 ? 13.541 3.775 -10.153 1.00 97.62 280 VAL A C 1
ATOM 2206 O O . VAL A 1 280 ? 14.619 4.036 -10.696 1.00 97.62 280 VAL A O 1
ATOM 2209 N N . ILE A 1 281 ? 13.028 4.553 -9.205 1.00 96.81 281 ILE A N 1
ATOM 2210 C CA . ILE A 1 281 ? 13.588 5.847 -8.819 1.00 96.81 281 ILE A CA 1
ATOM 2211 C C . ILE A 1 281 ? 13.657 5.991 -7.301 1.00 96.81 281 ILE A C 1
ATOM 2213 O O . ILE A 1 281 ? 12.840 5.458 -6.556 1.00 96.81 281 ILE A O 1
ATOM 2217 N N . SER A 1 282 ? 14.652 6.739 -6.822 1.00 96.44 282 SER A N 1
ATOM 2218 C CA . SER A 1 282 ? 14.725 7.083 -5.401 1.00 96.44 282 SER A CA 1
ATOM 2219 C C . SER A 1 282 ? 13.871 8.299 -5.055 1.00 96.44 282 SER A C 1
ATOM 2221 O O . SER A 1 282 ? 13.749 9.213 -5.868 1.00 96.44 282 SER A O 1
ATOM 2223 N N . TYR A 1 283 ? 13.381 8.375 -3.816 1.00 94.44 283 TYR A N 1
ATOM 2224 C CA . TYR A 1 28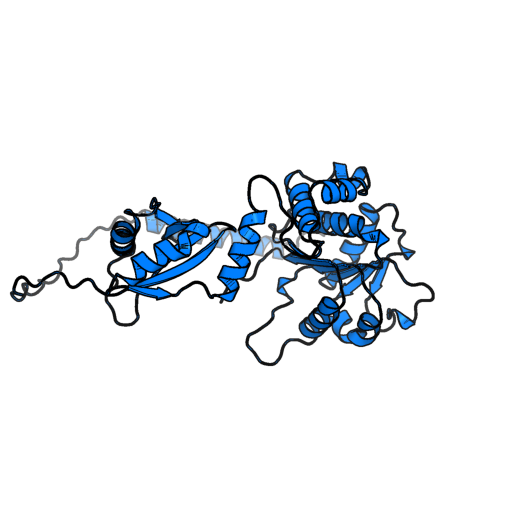3 ? 12.646 9.532 -3.279 1.00 94.44 283 TYR A CA 1
ATOM 2225 C C . TYR A 1 283 ? 13.277 10.894 -3.631 1.00 94.44 283 TYR A C 1
ATOM 2227 O O . TYR A 1 283 ? 12.609 11.789 -4.145 1.00 94.44 283 TYR A O 1
ATOM 2235 N N . LYS A 1 284 ? 14.592 11.035 -3.419 1.00 93.12 284 LYS A N 1
ATOM 2236 C CA . LYS A 1 284 ? 15.341 12.270 -3.717 1.00 93.12 284 LYS A CA 1
ATOM 2237 C C . LYS A 1 284 ? 15.446 12.571 -5.211 1.00 93.12 284 LYS A C 1
ATOM 2239 O O . LYS A 1 284 ? 15.537 13.728 -5.605 1.00 93.12 284 LYS A O 1
ATOM 2244 N N . MET A 1 285 ? 15.512 11.539 -6.048 1.00 94.06 285 MET A N 1
ATOM 2245 C CA . MET A 1 285 ? 15.572 11.732 -7.496 1.00 94.06 285 MET A CA 1
ATOM 2246 C C . MET A 1 285 ? 14.202 12.063 -8.072 1.00 94.06 285 MET A C 1
ATOM 2248 O O . MET A 1 285 ? 14.123 12.872 -8.991 1.00 94.06 285 MET A O 1
ATOM 2252 N N . LEU A 1 286 ? 13.134 11.520 -7.486 1.00 94.44 286 LEU A N 1
ATOM 2253 C CA . LEU A 1 286 ? 11.766 11.853 -7.852 1.00 94.44 286 LEU A CA 1
ATOM 2254 C C . LEU A 1 286 ? 11.465 13.337 -7.625 1.00 94.44 286 LEU A C 1
ATOM 2256 O O . LEU A 1 286 ? 10.893 13.973 -8.503 1.00 94.44 286 LEU A O 1
ATOM 2260 N N . SER A 1 287 ? 11.910 13.913 -6.503 1.00 92.75 287 SER A N 1
ATOM 2261 C CA . SER A 1 287 ? 11.730 15.350 -6.252 1.00 92.75 287 SER A CA 1
ATOM 2262 C C . SER A 1 287 ? 12.524 16.231 -7.218 1.00 92.75 287 SER A C 1
ATOM 2264 O O . SER A 1 287 ? 12.033 17.266 -7.664 1.00 92.75 287 SER A O 1
ATOM 2266 N N . ARG A 1 288 ? 13.728 15.802 -7.614 1.00 92.69 288 ARG A N 1
ATOM 2267 C CA . ARG A 1 288 ? 14.555 16.512 -8.605 1.00 92.69 288 ARG A CA 1
ATOM 2268 C C . ARG A 1 288 ? 13.988 16.445 -10.022 1.00 92.69 288 ARG A C 1
ATOM 2270 O O . ARG A 1 288 ? 14.039 17.438 -10.737 1.00 92.69 288 ARG A O 1
ATOM 2277 N N . LEU A 1 289 ? 13.456 15.292 -10.423 1.00 92.12 289 LEU A N 1
ATOM 2278 C CA . LEU A 1 289 ? 12.893 15.044 -11.757 1.00 92.12 289 LEU A CA 1
ATOM 2279 C C . LEU A 1 289 ? 11.364 15.173 -11.783 1.00 92.12 289 LEU A C 1
ATOM 2281 O O . LEU A 1 289 ? 10.709 14.671 -12.693 1.00 92.12 289 LEU A O 1
ATOM 2285 N N . ARG A 1 290 ? 10.792 15.864 -10.792 1.00 90.81 290 ARG A N 1
ATOM 2286 C CA . ARG A 1 290 ? 9.347 16.008 -10.586 1.00 90.81 290 ARG A CA 1
ATOM 2287 C C . ARG A 1 290 ? 8.596 16.416 -11.854 1.00 90.81 290 ARG A C 1
ATOM 2289 O O . ARG A 1 290 ? 7.533 15.873 -12.116 1.00 90.81 290 ARG A O 1
ATOM 2296 N N . LYS A 1 291 ? 9.140 17.357 -12.634 1.00 90.19 291 LYS A N 1
ATOM 2297 C CA . LYS A 1 291 ? 8.503 17.856 -13.867 1.00 90.19 291 LYS A CA 1
ATOM 2298 C C . LYS A 1 291 ? 8.377 16.752 -14.918 1.00 90.19 291 LYS A C 1
ATOM 2300 O O . LYS A 1 291 ? 7.259 16.369 -15.240 1.00 90.19 291 LYS A O 1
ATOM 2305 N N . THR A 1 292 ? 9.503 16.168 -15.327 1.00 90.81 292 THR A N 1
ATOM 2306 C CA . THR A 1 292 ? 9.560 15.056 -16.286 1.00 90.81 292 THR A CA 1
ATOM 2307 C C . THR A 1 292 ? 8.692 13.872 -15.847 1.00 90.81 292 THR A C 1
ATOM 2309 O O . THR A 1 292 ? 7.951 13.294 -16.637 1.00 90.81 292 THR A O 1
ATOM 2312 N N . MET A 1 293 ? 8.734 13.515 -14.559 1.00 91.50 293 MET A N 1
ATOM 2313 C CA . MET A 1 293 ? 7.948 12.394 -14.030 1.00 91.50 293 MET A CA 1
ATOM 2314 C C . MET A 1 293 ? 6.440 12.684 -14.037 1.00 91.50 293 MET A C 1
ATOM 2316 O O . MET A 1 293 ? 5.654 11.754 -14.198 1.00 91.50 293 MET A O 1
ATOM 2320 N N . SER A 1 294 ? 6.037 13.949 -13.891 1.00 90.69 294 SER A N 1
ATOM 2321 C CA . SER A 1 294 ? 4.636 14.396 -13.873 1.00 90.69 294 SER A CA 1
ATOM 2322 C C . SER A 1 294 ? 4.002 14.577 -15.250 1.00 90.69 294 SER A C 1
ATOM 2324 O O . SER A 1 294 ? 2.772 14.671 -15.324 1.00 90.69 294 SER A O 1
ATOM 2326 N N . GLU A 1 295 ? 4.807 14.668 -16.309 1.00 90.12 295 GLU A N 1
ATOM 2327 C CA . GLU A 1 295 ? 4.352 14.729 -17.706 1.00 90.12 295 GLU A CA 1
ATOM 2328 C C . GLU A 1 295 ? 3.954 13.349 -18.238 1.00 90.12 295 GLU A C 1
ATOM 2330 O O . GLU A 1 295 ? 3.122 13.231 -19.137 1.00 90.12 295 GLU A O 1
ATOM 2335 N N . ARG A 1 296 ? 4.512 12.289 -17.649 1.00 90.88 296 ARG A N 1
ATOM 2336 C CA . ARG A 1 296 ? 4.202 10.913 -18.012 1.00 90.88 296 ARG A CA 1
ATOM 2337 C C . ARG A 1 296 ? 2.966 10.401 -17.271 1.00 90.88 296 ARG A C 1
ATOM 2339 O O . ARG A 1 296 ? 2.854 10.532 -16.055 1.00 90.88 296 ARG A O 1
ATOM 2346 N N . ASN A 1 297 ? 2.075 9.733 -18.002 1.00 92.31 297 ASN A N 1
ATOM 2347 C CA . ASN A 1 297 ? 0.919 9.049 -17.424 1.00 92.31 297 ASN A CA 1
ATOM 2348 C C . ASN A 1 297 ? 1.321 7.656 -16.928 1.00 92.31 297 ASN A C 1
ATOM 2350 O O . ASN A 1 297 ? 1.574 6.757 -17.732 1.00 92.31 297 ASN A O 1
ATOM 2354 N N . TRP A 1 298 ? 1.383 7.488 -15.610 1.00 95.81 298 TRP A N 1
ATOM 2355 C CA . TRP A 1 298 ? 1.654 6.206 -14.960 1.00 95.81 298 TRP A CA 1
ATOM 2356 C C . TRP A 1 298 ? 0.348 5.474 -14.665 1.00 95.81 298 TRP A C 1
ATOM 2358 O O . TRP A 1 298 ? -0.592 6.072 -14.138 1.00 95.81 298 TRP A O 1
ATOM 2368 N N . SER A 1 299 ? 0.294 4.177 -14.964 1.00 96.06 299 SER A N 1
ATOM 2369 C CA . SER A 1 299 ? -0.856 3.339 -14.606 1.00 96.06 299 SER A CA 1
ATOM 2370 C C . SER A 1 299 ? -0.810 2.956 -13.127 1.00 96.06 299 SER A C 1
ATOM 2372 O O . SER A 1 299 ? -1.832 2.990 -12.436 1.00 96.06 299 SER A O 1
ATOM 2374 N N . LEU A 1 300 ? 0.391 2.644 -12.632 1.00 97.25 300 LEU A N 1
ATOM 2375 C CA . LEU A 1 300 ? 0.616 2.118 -11.294 1.00 97.25 300 LEU A CA 1
ATOM 2376 C C . LEU A 1 300 ? 1.871 2.707 -10.650 1.00 97.25 300 LEU A C 1
ATOM 2378 O O . LEU A 1 300 ? 2.927 2.793 -11.276 1.00 97.25 300 LEU A O 1
ATOM 2382 N N . MET A 1 301 ? 1.751 3.079 -9.377 1.00 97.81 301 MET A N 1
ATOM 2383 C CA . MET A 1 301 ? 2.849 3.566 -8.549 1.00 97.81 301 MET A CA 1
ATOM 2384 C C . MET A 1 301 ? 3.024 2.668 -7.322 1.00 97.81 301 MET A C 1
ATOM 2386 O O . MET A 1 301 ? 2.094 2.500 -6.536 1.00 97.81 301 MET A O 1
ATOM 2390 N N . ILE A 1 302 ? 4.224 2.122 -7.138 1.00 98.06 302 ILE A N 1
ATOM 2391 C CA . ILE A 1 302 ? 4.630 1.405 -5.925 1.00 98.06 302 ILE A CA 1
ATOM 2392 C C . ILE A 1 302 ? 5.533 2.324 -5.118 1.00 98.06 302 ILE A C 1
ATOM 2394 O O . ILE A 1 302 ? 6.496 2.870 -5.650 1.00 98.06 302 ILE A O 1
ATOM 2398 N N . VAL A 1 303 ? 5.240 2.480 -3.833 1.00 97.25 303 VAL A N 1
ATOM 2399 C CA . VAL A 1 303 ? 6.056 3.260 -2.903 1.00 97.25 303 VAL A CA 1
ATOM 2400 C C . VAL A 1 303 ? 6.558 2.328 -1.813 1.00 97.25 303 VAL A C 1
ATOM 2402 O O . VAL A 1 303 ? 5.807 1.934 -0.920 1.00 97.25 303 VAL A O 1
ATOM 2405 N N . ASP A 1 304 ? 7.829 1.967 -1.910 1.00 95.88 304 ASP A N 1
ATOM 2406 C CA . ASP A 1 304 ? 8.511 1.075 -0.984 1.00 95.88 304 ASP A CA 1
ATOM 2407 C C . ASP A 1 304 ? 9.112 1.841 0.194 1.00 95.88 304 ASP A C 1
ATOM 2409 O O . ASP A 1 304 ? 9.639 2.943 0.032 1.00 95.88 304 ASP A O 1
ATOM 2413 N N . GLU A 1 305 ? 9.038 1.265 1.389 1.00 91.94 305 GLU A N 1
ATOM 2414 C CA . GLU A 1 305 ? 9.298 1.953 2.654 1.00 91.94 305 GLU A CA 1
ATOM 2415 C C . GLU A 1 305 ? 8.517 3.274 2.774 1.00 91.94 305 GLU A C 1
ATOM 2417 O O . GLU A 1 305 ? 9.066 4.349 3.049 1.00 91.94 305 GLU A O 1
ATOM 2422 N N . SER A 1 306 ? 7.198 3.191 2.572 1.00 90.00 306 SER A N 1
ATOM 2423 C CA . SER A 1 306 ? 6.281 4.335 2.531 1.00 90.00 306 SER A CA 1
ATOM 2424 C C . SER A 1 306 ? 6.204 5.117 3.846 1.00 90.00 306 SER A C 1
ATOM 2426 O O . SER A 1 306 ? 5.683 6.229 3.862 1.00 90.00 306 SER A O 1
ATOM 2428 N N . HIS A 1 307 ? 6.775 4.601 4.941 1.00 86.19 307 HIS A N 1
ATOM 2429 C CA . HIS A 1 307 ? 6.953 5.333 6.200 1.00 86.19 307 HIS A CA 1
ATOM 2430 C C . HIS A 1 307 ? 7.819 6.604 6.054 1.00 86.19 307 HIS A C 1
ATOM 2432 O O . HIS A 1 307 ? 7.818 7.449 6.957 1.00 86.19 307 HIS A O 1
ATOM 2438 N N . ASN A 1 308 ? 8.552 6.737 4.939 1.00 84.38 308 ASN A N 1
ATOM 2439 C CA . ASN A 1 308 ? 9.274 7.947 4.538 1.00 84.38 308 ASN A CA 1
ATOM 2440 C C . ASN A 1 308 ? 8.339 9.058 4.025 1.00 84.38 308 ASN A C 1
ATOM 2442 O O . ASN A 1 308 ? 8.687 10.236 4.104 1.00 84.38 308 ASN A O 1
ATOM 2446 N N . VAL A 1 309 ? 7.142 8.704 3.547 1.00 85.12 309 VAL A N 1
ATOM 2447 C CA . VAL A 1 309 ? 6.107 9.639 3.087 1.00 85.12 309 VAL A CA 1
ATOM 2448 C C . VAL A 1 309 ? 5.226 10.016 4.272 1.00 85.12 309 VAL A C 1
ATOM 2450 O O . VAL A 1 309 ? 4.136 9.485 4.471 1.00 85.12 309 VAL A O 1
ATOM 2453 N N . ARG A 1 310 ? 5.722 10.922 5.115 1.00 79.75 310 ARG A N 1
ATOM 2454 C CA . ARG A 1 310 ? 4.951 11.439 6.252 1.00 79.75 310 ARG A CA 1
ATOM 2455 C C . ARG A 1 310 ? 4.282 12.742 5.861 1.00 79.75 310 ARG A C 1
ATOM 2457 O O . ARG A 1 310 ? 4.978 13.688 5.508 1.00 79.75 310 ARG A O 1
ATOM 2464 N N . CYS A 1 311 ? 2.958 12.772 5.972 1.00 72.75 311 CYS A N 1
ATOM 2465 C CA . CYS A 1 311 ? 2.197 14.014 5.968 1.00 72.75 311 CYS A CA 1
ATOM 2466 C C . CYS A 1 311 ? 2.146 14.515 7.411 1.00 72.75 311 CYS A C 1
ATOM 2468 O O . CYS A 1 311 ? 1.661 13.813 8.303 1.00 72.75 311 CYS A O 1
ATOM 2470 N N . THR A 1 312 ? 2.722 15.680 7.673 1.00 66.31 312 THR A N 1
ATOM 2471 C CA . THR A 1 312 ? 2.767 16.248 9.021 1.00 66.31 312 THR A CA 1
ATOM 2472 C C . THR A 1 312 ? 1.712 17.336 9.170 1.00 66.31 312 THR A C 1
ATOM 2474 O O . THR A 1 312 ? 1.367 18.025 8.223 1.00 66.31 312 THR A O 1
ATOM 2477 N N . LYS A 1 313 ? 1.230 17.584 10.396 1.00 59.19 313 LYS A N 1
ATOM 2478 C CA . LYS A 1 313 ? 0.359 18.747 10.675 1.00 59.19 313 LYS A CA 1
ATOM 2479 C C . LYS A 1 313 ? 1.066 20.102 10.462 1.00 59.19 313 LYS A C 1
ATOM 2481 O O . LYS A 1 313 ? 0.467 21.147 10.696 1.00 59.19 313 LYS A O 1
ATOM 2486 N N . LYS A 1 314 ? 2.353 20.105 10.096 1.00 59.47 314 LYS A N 1
ATOM 2487 C CA . LYS A 1 314 ? 3.119 21.323 9.823 1.00 59.47 314 LYS A CA 1
ATOM 2488 C C . LYS A 1 314 ? 2.781 21.809 8.415 1.00 59.47 314 LYS A C 1
ATOM 2490 O O . LYS A 1 314 ? 2.635 21.015 7.501 1.00 59.47 314 LYS A O 1
ATOM 2495 N N . HIS A 1 315 ? 2.741 23.124 8.222 1.00 57.56 315 HIS A N 1
ATOM 2496 C CA . HIS A 1 315 ? 2.401 23.738 6.931 1.00 57.56 315 HIS A CA 1
ATOM 2497 C C . HIS A 1 315 ? 3.367 23.415 5.771 1.00 57.56 315 HIS A C 1
ATOM 2499 O O . HIS A 1 315 ? 3.071 23.764 4.631 1.00 57.56 315 HIS A O 1
ATOM 2505 N N . ILE A 1 316 ? 4.521 22.788 6.031 1.00 68.62 316 ILE A N 1
ATOM 2506 C CA . ILE A 1 316 ? 5.549 22.522 5.021 1.00 68.62 316 ILE A CA 1
ATOM 2507 C C . ILE A 1 316 ? 5.911 21.039 5.053 1.00 68.62 316 ILE A C 1
ATOM 2509 O O . ILE A 1 316 ? 6.631 20.584 5.941 1.00 68.62 316 ILE A O 1
ATOM 2513 N N . GLU A 1 317 ? 5.431 20.313 4.050 1.00 77.88 317 GLU A N 1
ATOM 2514 C CA . GLU A 1 317 ? 5.857 18.942 3.772 1.00 77.88 317 GLU A CA 1
ATOM 2515 C C . GLU A 1 317 ? 7.230 18.919 3.088 1.00 77.88 317 GLU A C 1
ATOM 2517 O O . GLU A 1 317 ? 7.643 19.908 2.467 1.00 77.88 317 GLU A O 1
ATOM 2522 N N . SER A 1 318 ? 7.936 17.788 3.172 1.00 82.94 318 SER A N 1
ATOM 2523 C CA . SER A 1 318 ? 9.180 17.595 2.422 1.00 82.94 318 SER A CA 1
ATOM 2524 C C . SER A 1 318 ? 8.918 17.615 0.914 1.00 82.94 318 SER A C 1
ATOM 2526 O O . SER A 1 318 ? 7.843 17.233 0.441 1.00 82.94 318 SER A O 1
ATOM 2528 N N . GLU A 1 319 ? 9.906 18.057 0.137 1.00 85.88 319 GLU A N 1
ATOM 2529 C CA . GLU A 1 319 ? 9.788 18.100 -1.325 1.00 85.88 319 GLU A CA 1
ATOM 2530 C C . GLU A 1 319 ? 9.595 16.695 -1.919 1.00 85.88 319 GLU A C 1
ATOM 2532 O O . GLU A 1 319 ? 8.878 16.531 -2.908 1.00 85.88 319 GLU A O 1
ATOM 2537 N N . GLU A 1 320 ? 10.161 15.663 -1.287 1.00 89.00 320 GLU A N 1
ATOM 2538 C CA . GLU A 1 320 ? 9.929 14.261 -1.636 1.00 89.00 320 GLU A CA 1
ATOM 2539 C C . GLU A 1 320 ? 8.461 13.859 -1.446 1.00 89.00 320 GLU A C 1
ATOM 2541 O O . GLU A 1 320 ? 7.851 13.333 -2.379 1.00 89.00 320 GLU A O 1
ATOM 2546 N N . THR A 1 321 ? 7.866 14.157 -0.283 1.00 89.44 321 THR A N 1
ATOM 2547 C CA . THR A 1 321 ? 6.452 13.859 -0.006 1.00 89.44 321 THR A CA 1
ATOM 2548 C C . THR A 1 321 ? 5.541 14.610 -0.974 1.00 89.44 321 THR A C 1
ATOM 2550 O O . THR A 1 321 ? 4.654 14.002 -1.567 1.00 89.44 321 THR A O 1
ATOM 2553 N N . LYS A 1 322 ? 5.785 15.907 -1.214 1.00 89.81 322 LYS A N 1
ATOM 2554 C CA . LYS A 1 322 ? 4.993 16.707 -2.168 1.00 89.81 322 LYS A CA 1
ATOM 2555 C C . LYS A 1 322 ? 5.014 16.124 -3.578 1.00 89.81 322 LYS A C 1
ATOM 2557 O O . LYS A 1 322 ? 3.976 16.072 -4.228 1.00 89.81 322 LYS A O 1
ATOM 2562 N N . SER A 1 323 ? 6.183 15.677 -4.036 1.00 91.94 323 SER A N 1
ATOM 2563 C CA . SER A 1 323 ? 6.346 15.114 -5.382 1.00 91.94 323 SER A CA 1
ATOM 2564 C C . SER A 1 323 ? 5.573 13.804 -5.543 1.00 91.94 323 SER A C 1
ATOM 2566 O O . SER A 1 323 ? 4.923 13.593 -6.563 1.00 91.94 323 SER A O 1
ATOM 2568 N N . ILE A 1 324 ? 5.580 12.949 -4.515 1.00 93.75 324 ILE A N 1
ATOM 2569 C CA . ILE A 1 324 ? 4.793 11.708 -4.508 1.00 93.75 324 ILE A CA 1
ATOM 2570 C C . ILE A 1 324 ? 3.299 12.013 -4.470 1.00 93.75 324 ILE A C 1
ATOM 2572 O O . ILE A 1 324 ? 2.547 11.409 -5.227 1.00 93.75 324 ILE A O 1
ATOM 2576 N N . LEU A 1 325 ? 2.862 12.945 -3.617 1.00 92.19 325 LEU A N 1
ATOM 2577 C CA . LEU A 1 325 ? 1.450 13.314 -3.502 1.00 92.19 325 LEU A CA 1
ATOM 2578 C C . LEU A 1 325 ? 0.906 13.899 -4.808 1.00 92.19 325 LEU A C 1
ATOM 2580 O O . LEU A 1 325 ? -0.196 13.544 -5.212 1.00 92.19 325 LEU A O 1
ATOM 2584 N N . GLU A 1 326 ? 1.673 14.747 -5.495 1.00 91.81 326 GLU A N 1
ATOM 2585 C CA . GLU A 1 326 ? 1.266 15.287 -6.794 1.00 91.81 326 GLU A CA 1
ATOM 2586 C C . GLU A 1 326 ? 1.086 14.174 -7.830 1.00 91.81 326 GLU A C 1
ATOM 2588 O O . GLU A 1 326 ? 0.045 14.113 -8.485 1.00 91.81 326 GLU A O 1
ATOM 2593 N N . LEU A 1 327 ? 2.049 13.254 -7.939 1.00 93.69 327 LEU A N 1
ATOM 2594 C CA . LEU A 1 327 ? 1.943 12.116 -8.852 1.00 93.69 327 LEU A CA 1
ATOM 2595 C C . LEU A 1 327 ? 0.771 11.206 -8.474 1.00 93.69 327 LEU A C 1
ATOM 2597 O O . LEU A 1 327 ? -0.014 10.832 -9.341 1.00 93.69 327 LEU A O 1
ATOM 2601 N N . ALA A 1 328 ? 0.586 10.928 -7.183 1.00 93.00 328 ALA A N 1
ATOM 2602 C CA . ALA A 1 328 ? -0.496 10.097 -6.660 1.00 93.00 328 ALA A CA 1
ATOM 2603 C C . ALA A 1 328 ? -1.899 10.573 -7.077 1.00 93.00 328 ALA A C 1
ATOM 2605 O O . ALA A 1 328 ? -2.815 9.756 -7.166 1.00 93.00 328 ALA A O 1
ATOM 2606 N N . THR A 1 329 ? -2.093 11.869 -7.349 1.00 91.56 329 THR A N 1
ATOM 2607 C CA . THR A 1 329 ? -3.385 12.372 -7.850 1.00 91.56 329 THR A CA 1
ATOM 2608 C C . THR A 1 329 ? -3.680 11.958 -9.293 1.00 91.56 329 THR A C 1
ATOM 2610 O O . THR A 1 329 ? -4.846 11.871 -9.668 1.00 91.56 329 THR A O 1
ATOM 2613 N N . LYS A 1 330 ? -2.645 11.679 -10.095 1.00 92.81 330 LYS A N 1
ATOM 2614 C CA . LYS A 1 330 ? -2.754 11.310 -11.516 1.00 92.81 330 LYS A CA 1
ATOM 2615 C C . LYS A 1 330 ? -2.697 9.802 -11.758 1.00 92.81 330 LYS A C 1
ATOM 2617 O O . LYS A 1 330 ? -3.122 9.344 -12.813 1.00 92.81 330 LYS A O 1
ATOM 2622 N N . VAL A 1 331 ? -2.156 9.035 -10.810 1.00 95.00 331 VAL A N 1
ATOM 2623 C CA . VAL A 1 331 ? -2.002 7.581 -10.945 1.00 95.00 331 VAL A CA 1
ATOM 2624 C C . VAL A 1 331 ? -3.260 6.847 -10.482 1.00 95.00 331 VAL A C 1
ATOM 2626 O O . VAL A 1 331 ? -3.768 7.070 -9.376 1.00 95.00 331 VAL A O 1
ATOM 2629 N N . LYS A 1 332 ? -3.732 5.917 -11.320 1.00 93.06 332 LYS A N 1
ATOM 2630 C CA . LYS A 1 332 ? -4.914 5.088 -11.057 1.00 93.06 332 LYS A CA 1
ATOM 2631 C C . LYS A 1 332 ? -4.676 4.115 -9.896 1.00 93.06 332 LYS A C 1
ATOM 2633 O O . LYS A 1 332 ? -5.441 4.122 -8.928 1.00 93.06 332 LYS A O 1
ATOM 2638 N N . HIS A 1 333 ? -3.582 3.354 -9.949 1.00 96.44 333 HIS A N 1
ATOM 2639 C CA . HIS A 1 333 ? -3.228 2.328 -8.963 1.00 96.44 333 HIS A CA 1
ATOM 2640 C C . HIS A 1 333 ? -2.050 2.766 -8.081 1.00 96.44 333 HIS A C 1
ATOM 2642 O O . HIS A 1 333 ? -1.022 3.212 -8.585 1.00 96.44 333 HIS A O 1
ATOM 2648 N N . ILE A 1 334 ? -2.175 2.641 -6.758 1.00 97.12 334 ILE A N 1
ATOM 2649 C CA . ILE A 1 334 ? -1.130 3.030 -5.802 1.00 97.12 334 ILE A CA 1
ATOM 2650 C C . ILE A 1 334 ? -0.975 1.971 -4.717 1.00 97.12 334 ILE A C 1
ATOM 2652 O O . ILE A 1 334 ? -1.870 1.762 -3.897 1.00 97.12 334 ILE A O 1
ATOM 2656 N N . ILE A 1 335 ? 0.207 1.368 -4.666 1.00 97.31 335 ILE A N 1
ATOM 2657 C CA . ILE A 1 335 ? 0.567 0.374 -3.661 1.00 97.31 335 ILE A CA 1
ATOM 2658 C C . ILE A 1 335 ? 1.617 0.987 -2.746 1.00 97.31 335 ILE A C 1
ATOM 2660 O O . ILE A 1 335 ? 2.715 1.333 -3.179 1.00 97.31 335 ILE A O 1
ATOM 2664 N N . LEU A 1 336 ? 1.286 1.114 -1.469 1.00 96.62 336 LEU A N 1
ATOM 2665 C CA . LEU A 1 336 ? 2.229 1.524 -0.439 1.00 96.62 336 LEU A CA 1
ATOM 2666 C C . LEU A 1 336 ? 2.735 0.275 0.282 1.00 96.62 336 LEU A C 1
ATOM 2668 O O . LEU A 1 336 ? 1.928 -0.564 0.681 1.00 96.62 336 LEU A O 1
ATOM 2672 N N . LEU A 1 337 ? 4.047 0.156 0.468 1.00 95.31 337 LEU A N 1
ATOM 2673 C CA . LEU A 1 337 ? 4.664 -0.930 1.228 1.00 95.31 337 LEU A CA 1
ATOM 2674 C C . LEU A 1 337 ? 5.327 -0.350 2.472 1.00 95.31 337 LEU A C 1
ATOM 2676 O O . LEU A 1 337 ? 6.145 0.565 2.377 1.00 95.31 337 LEU A O 1
ATOM 2680 N N . SER A 1 338 ? 5.012 -0.894 3.644 1.00 91.38 338 SER A N 1
ATOM 2681 C CA . SER A 1 338 ? 5.705 -0.518 4.878 1.00 91.38 338 SER A CA 1
ATOM 2682 C C . SER A 1 338 ? 5.833 -1.709 5.813 1.00 91.38 338 SER A C 1
ATOM 2684 O O . SER A 1 338 ? 4.866 -2.416 6.046 1.00 91.38 338 SER A O 1
ATOM 2686 N N . GLY A 1 339 ? 7.018 -1.931 6.385 1.00 84.69 339 GLY A N 1
ATOM 2687 C CA . GLY A 1 339 ? 7.172 -2.860 7.514 1.00 84.69 339 GLY A CA 1
ATOM 2688 C C . GLY A 1 339 ? 6.811 -2.242 8.869 1.00 84.69 339 GLY A C 1
ATOM 2689 O O . GLY A 1 339 ? 6.774 -2.945 9.871 1.00 84.69 339 GLY A O 1
ATOM 2690 N N . THR A 1 340 ? 6.589 -0.924 8.918 1.00 79.81 340 THR A N 1
ATOM 2691 C CA . THR A 1 340 ? 6.276 -0.179 10.144 1.00 79.81 340 THR A CA 1
ATOM 2692 C C . THR A 1 340 ? 5.152 0.821 9.863 1.00 79.81 340 THR A C 1
ATOM 2694 O O . THR A 1 340 ? 5.408 1.947 9.420 1.00 79.81 340 THR A O 1
ATOM 2697 N N . PRO A 1 341 ? 3.875 0.443 10.050 1.00 68.88 341 PRO A N 1
ATOM 2698 C CA . PRO A 1 341 ? 2.800 1.423 9.992 1.00 68.88 341 PRO A CA 1
ATOM 2699 C C . PRO A 1 341 ? 3.028 2.467 11.093 1.00 68.88 341 PRO A C 1
ATOM 2701 O O . PRO A 1 341 ? 3.402 2.138 12.221 1.00 68.88 341 PRO A O 1
ATOM 2704 N N . SER A 1 342 ? 2.880 3.751 10.760 1.00 59.62 342 SER A N 1
ATOM 2705 C CA . SER A 1 342 ? 3.101 4.824 11.728 1.00 59.62 342 SER A CA 1
ATOM 2706 C C . SER A 1 342 ? 2.087 4.717 12.866 1.00 59.62 342 SER A C 1
ATOM 2708 O O . SER A 1 342 ? 0.888 4.846 12.629 1.00 59.62 342 SER A O 1
ATOM 2710 N N . LEU A 1 343 ? 2.570 4.537 14.095 1.00 54.62 343 LEU A N 1
ATOM 2711 C CA . LEU A 1 343 ? 1.755 4.703 15.296 1.00 54.62 343 LEU A CA 1
ATOM 2712 C C . LEU A 1 343 ? 1.355 6.177 15.409 1.00 54.62 343 LEU A C 1
ATOM 2714 O O . LEU A 1 343 ? 2.213 7.056 15.283 1.00 54.62 343 LEU A O 1
ATOM 2718 N N . SER A 1 344 ? 0.069 6.446 15.637 1.00 48.25 344 SER A N 1
ATOM 2719 C CA . SER A 1 344 ? -0.432 7.791 15.917 1.00 48.25 344 SER A CA 1
ATOM 2720 C C . SER A 1 344 ? 0.343 8.387 17.096 1.00 48.25 344 SER A C 1
ATOM 2722 O O . SER A 1 344 ? 0.282 7.861 18.208 1.00 48.25 344 SER A O 1
ATOM 2724 N N . ARG A 1 345 ? 1.097 9.458 16.852 1.00 39.00 345 ARG A N 1
ATOM 2725 C CA . ARG A 1 345 ? 1.681 10.308 17.893 1.00 39.00 345 ARG A CA 1
ATOM 2726 C C . ARG A 1 345 ? 1.276 11.748 17.659 1.00 39.00 345 ARG A C 1
ATOM 2728 O O . ARG A 1 345 ? 1.299 12.174 16.480 1.00 39.00 345 ARG A O 1
#

Secondary structure (DSSP, 8-state):
-PPPHHHHHHHHHHHHHHHHHHHHHHHHHS-----------PPPPP-----------EEEEEEE-SSSEEEEEEEPPTTS----HHHHHHHHHHHHTTTS---EEE-TTS-EEEEEEGGGHHHHHHHHTT-TTEEEEPPPHHHHHHHHHHHTTSSSS----STTPPPHHHHHHHHHTS-HHHHHHS-HHHHHHHHHHHHTTTEEEE-PPTTS-HHHHHHHHHHHTGGGS-EEEEE-TTTHHHHHHHHHHH-TT--GGGEEEE-SGGG-GGG-SS--SEEEEEHHHHHHTHHHHHHS--SEEEETTGGG-PPPSSS---HHHHHHHHHHHH-SEEEEE-SSPPP--